Protein AF-A0A966RQG7-F1 (afdb_monomer)

Radius of gyration: 30.48 Å; Cα contacts (8 Å, |Δi|>4): 269; chains: 1; bounding box: 75×50×72 Å

pLDDT: mean 86.8, std 15.8, range [31.94, 98.44]

Foldseek 3Di:
DPPPPPVPPPPDQLCLLVVLCVQLVDDLCVSCVLLVHDSVVSVCSNVVHDGDDPVSSVVSVVSNVCSPVSNPDDPVVPPPPPPPDDPAPQEAEDEDQDQVVLQVVCCQQVVWHFDPVCCVQVPDQGWGKTAHPVRRYIYTYGNDQLDQDPDEAEDEDEPVCVVVSVVSQVPDPPWDWDWDDPVQKTWIWTAGPSRHIYIYMYGDDD

Nearest PDB structures (foldseek):
  3ghj-assembly1_A-2  TM=8.221E-01  e=4.968E-08  uncultured bacterium
  2p7q-assembly4_A  TM=8.136E-01  e=1.231E-06  Listeria monocytogenes EGD-e
  2qqz-assembly1_B  TM=7.591E-01  e=3.166E-07  Bacillus anthracis str. Ames
  2p7l-assembly4_A  TM=7.904E-01  e=1.897E-06  Listeria monocytogenes EGD-e
  2p7m-assembly4_E-3  TM=7.484E-01  e=1.136E-05  Listeria monocytogenes EGD-e

Sequence (206 aa):
MREALAAQSSHSAQGLARQARAMVGMTQRDFASMLGISMRKLAAWEKGRGKPSTAEATLMRVCMLDPGLVKKLTPEDALPNPRLALLCVDHIHIFVKDRYVAESWYERVLGLKRTAALEFWAVADGPLTLQNREGTIQIALFKGSARRNRATVAMRVEQGSFQGWLSHLETIPGLLVTYEDHIVSESIYFADPDGNPYEITSYRPG

Solvent-accessible surface area (backbone atoms only — not comparable to full-atom values): 12178 Å² total; per-residue (Å²): 145,80,79,84,76,73,76,78,79,70,82,51,84,45,45,47,64,48,50,18,32,57,63,43,69,50,54,67,61,57,45,16,56,76,70,74,47,54,45,69,59,50,54,32,29,53,70,55,46,74,77,74,51,75,66,55,50,49,53,34,49,49,30,56,74,40,25,70,61,56,66,66,58,47,85,78,67,51,80,59,78,72,92,71,77,82,89,69,83,79,67,43,84,42,60,24,75,45,56,68,64,46,45,57,45,39,32,72,75,72,57,29,39,75,38,74,94,48,51,88,44,49,47,93,87,40,38,46,41,31,21,39,94,83,66,80,47,39,39,30,33,29,73,38,78,58,64,94,53,84,72,63,52,72,43,80,49,55,64,93,47,46,66,58,50,53,58,54,51,71,67,42,87,91,53,65,76,46,80,48,78,69,88,58,33,41,38,39,37,36,54,51,100,55,54,49,34,34,31,46,33,28,61,62,88,127

Secondary structure (DSSP, 8-state):
--SSSSTTS---GGGHHHHHHHHHT--HHHHHHHTTS-HHHHHHHHTT-S---HHHHHHHHHHHH-HHHHHH--TTTS-------------EEEEES-HHHHHHHHHHHH--EE-GGGGGG-STTS-EEEE-TTS--EEEEEE---------EEEE--HHHHHHHHHHHHTSTT---EEEE-SSEEEEEEE-TT--EEEEEEEPP-

Mean predicted aligned error: 14.46 Å

Structure (mmCIF, N/CA/C/O backbone):
data_AF-A0A966RQG7-F1
#
_entry.id   AF-A0A966RQG7-F1
#
loop_
_atom_site.group_PDB
_atom_site.id
_atom_site.type_symbol
_atom_site.label_atom_id
_atom_site.label_alt_id
_atom_site.label_comp_id
_atom_site.label_asym_id
_atom_site.label_entity_id
_atom_site.label_seq_id
_atom_site.pdbx_PDB_ins_code
_atom_site.Cartn_x
_atom_site.Cartn_y
_atom_site.Cartn_z
_atom_site.occupancy
_atom_site.B_iso_or_equiv
_atom_site.auth_seq_id
_atom_site.auth_comp_id
_atom_site.auth_asym_id
_atom_site.auth_atom_id
_atom_site.pdbx_PDB_model_num
ATOM 1 N N . MET A 1 1 ? -53.829 34.123 49.834 1.00 41.94 1 MET A N 1
ATOM 2 C CA . MET A 1 1 ? -53.762 32.917 48.972 1.00 41.94 1 MET A CA 1
ATOM 3 C C . MET A 1 1 ? -52.876 33.158 47.735 1.00 41.94 1 MET A C 1
ATOM 5 O O . MET A 1 1 ? -53.322 32.959 46.614 1.00 41.94 1 MET A O 1
ATOM 9 N N . ARG A 1 2 ? -51.630 33.631 47.910 1.00 38.19 2 ARG A N 1
ATOM 10 C CA . ARG A 1 2 ? -50.691 33.897 46.793 1.00 38.19 2 ARG A CA 1
ATOM 11 C C . ARG A 1 2 ? -49.244 33.445 47.044 1.00 38.19 2 ARG A C 1
ATOM 13 O O . ARG A 1 2 ? -48.422 33.576 46.151 1.00 38.19 2 ARG A O 1
ATOM 20 N N . GLU A 1 3 ? -48.946 32.847 48.198 1.00 35.66 3 GLU A N 1
ATOM 21 C CA . GLU A 1 3 ? -47.574 32.453 48.571 1.00 35.66 3 GLU A CA 1
ATOM 22 C C . GLU A 1 3 ? -47.289 30.944 48.470 1.00 35.66 3 GLU A C 1
ATOM 24 O O . GLU A 1 3 ? -46.150 30.526 48.629 1.00 35.66 3 GLU A O 1
ATOM 29 N N . ALA A 1 4 ? -48.276 30.110 48.126 1.00 33.69 4 ALA A N 1
ATOM 30 C CA . ALA A 1 4 ? -48.091 28.653 48.063 1.00 33.69 4 ALA A CA 1
ATOM 31 C C . ALA A 1 4 ? -47.690 28.104 46.675 1.00 33.69 4 ALA A C 1
ATOM 33 O O . ALA A 1 4 ? -47.394 26.921 46.550 1.00 33.69 4 ALA A O 1
ATOM 34 N N . LEU A 1 5 ? -47.659 28.936 45.625 1.00 36.09 5 LEU A N 1
ATOM 35 C CA . LEU A 1 5 ? -47.423 28.492 44.237 1.00 36.09 5 LEU A CA 1
ATOM 36 C C . LEU A 1 5 ? -46.028 28.823 43.681 1.00 36.09 5 LEU A C 1
ATOM 38 O O . LEU A 1 5 ? -45.699 28.399 42.579 1.00 36.09 5 LEU A O 1
ATOM 42 N N . ALA A 1 6 ? -45.178 29.518 44.442 1.00 33.09 6 ALA A N 1
ATOM 43 C CA . ALA A 1 6 ? -43.814 29.851 44.014 1.00 33.09 6 ALA A CA 1
ATOM 44 C C . ALA A 1 6 ? -42.747 28.835 44.476 1.00 33.09 6 ALA A C 1
ATOM 46 O O . ALA A 1 6 ? -41.591 28.929 44.070 1.00 33.09 6 ALA A O 1
ATOM 47 N N . ALA A 1 7 ? -43.117 27.844 45.296 1.00 31.94 7 ALA A N 1
ATOM 48 C CA . ALA A 1 7 ? -42.177 26.879 45.876 1.00 31.94 7 ALA A CA 1
ATOM 49 C C . ALA A 1 7 ? -41.910 25.632 45.004 1.00 31.94 7 ALA A C 1
ATOM 51 O O . ALA A 1 7 ? -41.021 24.850 45.327 1.00 31.94 7 ALA A O 1
ATOM 52 N N . GLN A 1 8 ? -42.638 25.430 43.898 1.00 37.97 8 GLN A N 1
ATOM 53 C CA . GLN A 1 8 ? -42.463 24.251 43.027 1.00 37.97 8 GLN A CA 1
ATOM 54 C C . G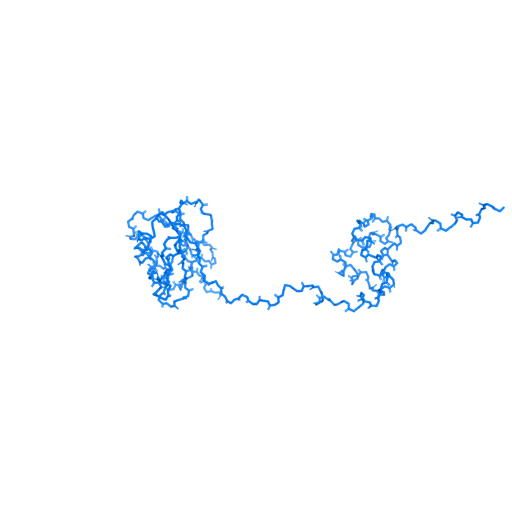LN A 1 8 ? -41.562 24.490 41.805 1.00 37.97 8 GLN A C 1
ATOM 56 O O . GLN A 1 8 ? -41.261 23.556 41.066 1.00 37.97 8 GLN A O 1
ATOM 61 N N . SER A 1 9 ? -41.053 25.709 41.623 1.00 37.00 9 SER A N 1
ATOM 62 C CA . SER A 1 9 ? -40.278 26.100 40.436 1.00 37.00 9 SER A CA 1
ATOM 63 C C . SER A 1 9 ? -38.754 25.981 40.613 1.00 37.00 9 SER A C 1
ATOM 65 O O . SER A 1 9 ? -37.999 26.440 39.759 1.00 37.00 9 SER A O 1
ATOM 67 N N . SER A 1 10 ? -38.278 25.377 41.710 1.00 37.00 10 SER A N 1
ATOM 68 C CA . SER A 1 10 ? -36.855 25.301 42.086 1.00 37.00 10 SER A CA 1
ATOM 69 C C . SER A 1 10 ? -36.228 23.900 41.981 1.00 37.00 10 SER A C 1
ATOM 71 O O . SER A 1 10 ? -35.193 23.643 42.594 1.00 37.00 10 SER A O 1
ATOM 73 N N . HIS A 1 11 ? -36.769 22.998 41.151 1.00 44.75 11 HIS A N 1
ATOM 74 C CA . HIS A 1 11 ? -36.009 21.831 40.667 1.00 44.75 11 HIS A CA 1
ATOM 75 C C . HIS A 1 11 ? -35.014 22.293 39.590 1.00 44.75 11 HIS A C 1
ATOM 77 O O . HIS A 1 11 ? -35.199 22.089 38.390 1.00 44.75 11 HIS A O 1
ATOM 83 N N . SER A 1 12 ? -33.983 23.020 40.022 1.00 47.47 12 SER A N 1
ATOM 84 C CA . SER A 1 12 ? -32.966 23.591 39.149 1.00 47.47 12 SER A CA 1
ATOM 85 C C . SER A 1 12 ? -32.259 22.488 38.350 1.00 47.47 12 SER A C 1
ATOM 87 O O . SER A 1 12 ? -32.050 21.368 38.823 1.00 47.47 12 SER A O 1
ATOM 89 N N . ALA A 1 13 ? -31.814 22.823 37.137 1.00 48.81 13 ALA A N 1
ATOM 90 C CA . ALA A 1 13 ? -31.015 21.969 36.250 1.00 48.81 13 ALA A CA 1
ATOM 91 C C . ALA A 1 13 ? -29.751 21.347 36.906 1.00 48.81 13 ALA A C 1
ATOM 93 O O . ALA A 1 13 ? -29.108 20.487 36.309 1.00 48.81 13 ALA A O 1
ATOM 94 N N . GLN A 1 14 ? -29.418 21.745 38.139 1.00 54.91 14 GLN A N 1
ATOM 95 C CA . GLN A 1 14 ? -28.356 21.202 38.988 1.00 54.91 14 GLN A CA 1
ATOM 96 C C . GLN A 1 14 ? -28.654 19.773 39.483 1.00 54.91 14 GLN A C 1
ATOM 98 O O . GLN A 1 14 ? -27.733 19.052 39.858 1.00 54.91 14 GLN A O 1
ATOM 103 N N . GLY A 1 15 ? -29.920 19.341 39.462 1.00 75.50 15 GLY A N 1
ATOM 104 C CA . GLY A 1 15 ? -30.332 18.000 39.887 1.00 75.50 15 GLY A CA 1
ATOM 105 C C . GLY A 1 15 ? -30.378 16.951 38.776 1.00 75.50 15 GLY A C 1
ATOM 106 O O . GLY A 1 15 ? -30.406 15.766 39.089 1.00 75.50 15 GLY A O 1
ATOM 107 N N . LEU A 1 16 ? -30.355 17.345 37.496 1.00 88.25 16 LEU A N 1
ATOM 108 C CA . LEU A 1 16 ? -30.727 16.453 36.387 1.00 88.25 16 LEU A CA 1
ATOM 109 C C . LEU A 1 16 ? -29.809 15.227 36.268 1.00 88.25 16 LEU A C 1
ATOM 111 O O . LEU A 1 16 ? -30.291 14.101 36.198 1.00 88.25 16 LEU A O 1
ATOM 115 N N . ALA A 1 17 ? -28.491 15.434 36.307 1.00 91.06 17 ALA A N 1
ATOM 116 C CA . ALA A 1 17 ? -27.517 14.346 36.217 1.00 91.06 17 ALA A CA 1
ATOM 117 C C . ALA A 1 17 ? -27.627 13.382 37.409 1.00 91.06 17 ALA A C 1
ATOM 119 O O . ALA A 1 17 ? -27.660 12.164 37.236 1.00 91.06 17 ALA A O 1
ATOM 120 N N . ARG A 1 18 ? -27.755 13.940 38.620 1.00 92.69 18 ARG A N 1
ATOM 121 C CA . ARG A 1 18 ? -27.882 13.166 39.859 1.00 92.69 18 ARG A CA 1
ATOM 122 C C . ARG A 1 18 ? -29.194 12.384 39.899 1.00 92.69 18 ARG A C 1
ATOM 124 O O . ARG A 1 18 ? -29.204 11.235 40.329 1.00 92.69 18 ARG A O 1
ATOM 131 N N . GLN A 1 19 ? -30.285 13.001 39.454 1.00 92.69 19 GLN A N 1
ATOM 132 C CA . GLN A 1 19 ? -31.615 12.407 39.408 1.00 92.69 19 GLN A CA 1
ATOM 133 C C . GLN A 1 19 ? -31.677 11.277 38.382 1.00 92.69 19 GLN A C 1
ATOM 135 O O . GLN A 1 19 ? -32.091 10.175 38.729 1.00 92.69 19 GLN A O 1
ATOM 140 N N . ALA A 1 20 ? -31.189 11.514 37.162 1.00 92.75 20 ALA A N 1
ATOM 141 C CA . ALA A 1 20 ? -31.103 10.489 36.130 1.00 92.75 20 ALA A CA 1
ATOM 142 C C . ALA A 1 20 ? -30.272 9.288 36.604 1.00 92.75 20 ALA A C 1
ATOM 144 O O . ALA A 1 20 ? -30.740 8.154 36.535 1.00 92.75 20 ALA A O 1
ATOM 145 N N . ARG A 1 21 ? -29.094 9.525 37.198 1.00 93.50 21 ARG A N 1
ATOM 146 C CA . ARG A 1 21 ? -28.270 8.445 37.757 1.00 93.50 21 ARG A CA 1
ATOM 147 C C . ARG A 1 21 ? -28.977 7.672 38.867 1.00 93.50 21 ARG A C 1
ATOM 149 O O . ARG A 1 21 ? -28.892 6.447 38.898 1.00 93.50 21 ARG A O 1
ATOM 156 N N . ALA A 1 22 ? -29.651 8.370 39.781 1.00 92.94 22 ALA A N 1
ATOM 157 C CA . ALA A 1 22 ? -30.380 7.741 40.878 1.00 92.94 22 ALA A CA 1
ATOM 158 C C . ALA A 1 22 ? -31.535 6.863 40.369 1.00 92.94 22 ALA A C 1
ATOM 160 O O . ALA A 1 22 ? -31.707 5.755 40.867 1.00 92.94 22 ALA A O 1
ATOM 161 N N . MET A 1 23 ? -32.271 7.310 39.345 1.00 91.56 23 MET A N 1
ATOM 162 C CA . MET 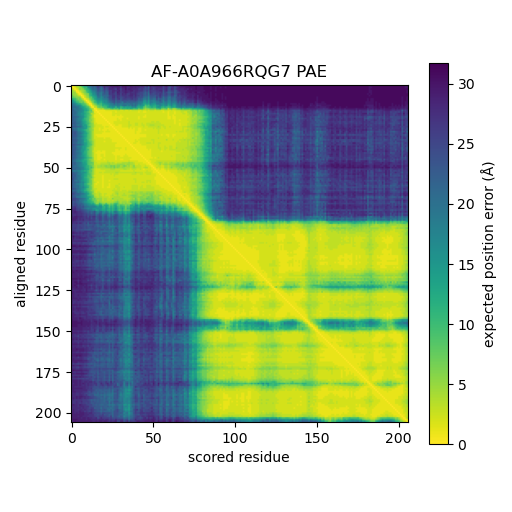A 1 23 ? -33.355 6.530 38.733 1.00 91.56 23 MET A CA 1
ATOM 163 C C . MET A 1 23 ? -32.841 5.281 38.008 1.00 91.56 23 MET A C 1
ATOM 165 O O . MET A 1 23 ? -33.420 4.202 38.141 1.00 91.56 23 MET A O 1
ATOM 169 N N . VAL A 1 24 ? -31.714 5.396 37.300 1.00 90.88 24 VAL A N 1
ATOM 170 C CA . VAL A 1 24 ? -31.041 4.249 36.668 1.00 90.88 24 VAL A CA 1
ATOM 171 C C . VAL A 1 24 ? -30.296 3.388 37.702 1.00 90.88 24 VAL A C 1
ATOM 173 O O . VAL A 1 24 ? -29.927 2.261 37.410 1.00 90.88 24 VAL A O 1
ATOM 176 N N . GLY A 1 25 ? -30.104 3.843 38.943 1.00 91.81 25 GLY A N 1
ATOM 177 C CA . GLY A 1 25 ? -29.485 3.051 40.015 1.00 91.81 25 GLY A CA 1
ATOM 178 C C . GLY A 1 25 ? -28.005 2.717 39.790 1.00 91.81 25 GLY A C 1
ATOM 179 O O . GLY A 1 25 ? -27.535 1.693 40.276 1.00 91.81 25 GLY A O 1
ATOM 180 N N . MET A 1 26 ? -27.275 3.555 39.048 1.00 90.88 26 MET A N 1
ATOM 181 C CA . MET A 1 26 ? -25.863 3.339 38.704 1.00 90.88 26 MET A CA 1
ATOM 182 C C . MET A 1 26 ? -24.897 4.100 39.627 1.00 90.88 26 MET A C 1
ATOM 184 O O . MET A 1 26 ? -25.221 5.148 40.210 1.00 90.88 26 MET A O 1
ATOM 188 N N . THR A 1 27 ? -23.656 3.612 39.717 1.00 93.44 27 THR A N 1
ATOM 189 C CA . THR A 1 27 ? -22.558 4.385 40.317 1.00 93.44 27 THR A CA 1
ATOM 190 C C . THR A 1 27 ? -22.209 5.591 39.432 1.00 93.44 27 THR A C 1
ATOM 192 O O . THR A 1 27 ? -22.559 5.638 38.252 1.00 93.44 27 THR A O 1
ATOM 195 N N . GLN A 1 28 ? -21.503 6.596 39.971 1.00 92.88 28 GLN A N 1
ATOM 196 C CA . GLN A 1 28 ? -21.015 7.716 39.144 1.00 92.88 28 GLN A CA 1
ATOM 197 C C . GLN A 1 28 ? -20.080 7.243 38.021 1.00 92.88 28 GLN A C 1
ATOM 199 O O . GLN A 1 28 ? -20.049 7.853 36.958 1.00 92.88 28 GLN A O 1
ATOM 204 N N . ARG A 1 29 ? -19.319 6.165 38.242 1.00 92.50 29 ARG A N 1
ATOM 205 C CA . ARG A 1 29 ? -18.424 5.600 37.228 1.00 92.50 29 ARG A CA 1
ATOM 206 C C . ARG A 1 29 ? -19.227 5.007 36.071 1.00 92.50 29 ARG A C 1
ATOM 208 O O . ARG A 1 29 ? -18.994 5.391 34.930 1.00 92.50 29 ARG A O 1
ATOM 215 N N . ASP A 1 30 ? -20.189 4.142 36.378 1.00 88.44 30 ASP A N 1
ATOM 216 C CA . ASP A 1 30 ? -20.944 3.403 35.357 1.00 88.44 30 ASP A CA 1
ATOM 217 C C . ASP A 1 30 ? -21.846 4.342 34.557 1.00 88.44 30 ASP A C 1
ATOM 219 O O . ASP A 1 30 ? -21.899 4.278 33.333 1.00 88.44 30 ASP A O 1
ATOM 223 N N . PHE A 1 31 ? -22.476 5.302 35.237 1.00 91.31 31 PHE A N 1
ATOM 224 C CA . PHE A 1 31 ? -23.311 6.304 34.584 1.00 91.31 31 PHE A CA 1
ATOM 225 C C . PHE A 1 31 ? -22.501 7.252 33.688 1.00 91.31 31 PHE A C 1
ATOM 227 O O . PHE A 1 31 ? -22.950 7.615 32.605 1.00 91.31 31 PHE A O 1
ATOM 234 N N . ALA A 1 32 ? -21.288 7.637 34.105 1.00 91.38 32 ALA A N 1
ATOM 235 C CA . ALA A 1 32 ? -20.39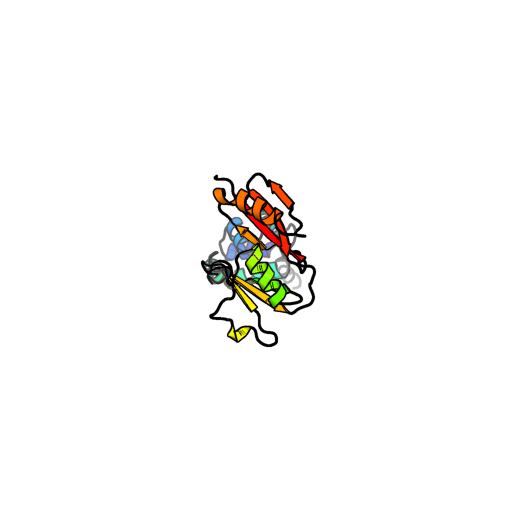5 8.435 33.266 1.00 91.38 32 ALA A CA 1
ATOM 236 C C . ALA A 1 32 ? -19.935 7.648 32.029 1.00 91.38 32 ALA A C 1
ATOM 238 O O . ALA A 1 32 ? -19.937 8.197 30.929 1.00 91.38 32 ALA A O 1
ATOM 239 N N . SER A 1 33 ? -19.608 6.362 32.209 1.00 87.19 33 SER A N 1
ATOM 240 C CA . SER A 1 33 ? -19.244 5.453 31.118 1.00 87.19 33 SER A CA 1
ATOM 241 C C . SER A 1 33 ? -20.378 5.314 30.102 1.00 87.19 33 SER A C 1
ATOM 243 O O . SER A 1 33 ? -20.141 5.455 28.907 1.00 87.19 33 SER A O 1
ATOM 245 N N . MET A 1 34 ? -21.612 5.107 30.569 1.00 86.75 34 MET A N 1
ATOM 246 C CA . MET A 1 34 ? -22.800 4.984 29.717 1.00 86.75 34 MET A CA 1
ATOM 247 C C . MET A 1 34 ? -23.094 6.269 28.929 1.00 86.75 34 MET A C 1
ATOM 249 O O . MET A 1 34 ? -23.453 6.205 27.758 1.00 86.75 34 MET A O 1
ATOM 253 N N . LEU A 1 35 ? -22.870 7.443 29.528 1.00 87.25 35 LEU A N 1
ATOM 254 C CA . LEU A 1 35 ? -23.017 8.730 28.840 1.00 87.25 35 LEU A CA 1
ATOM 255 C C . LEU A 1 35 ? -21.825 9.095 27.932 1.00 87.25 35 LEU A C 1
ATOM 257 O O . LEU A 1 35 ? -21.868 10.141 27.285 1.00 87.25 35 LEU A O 1
ATOM 261 N N . GLY A 1 36 ? -20.750 8.299 27.907 1.00 87.50 36 GLY A N 1
ATOM 262 C CA . GLY A 1 36 ? -19.542 8.599 27.131 1.00 87.50 36 GLY A CA 1
ATOM 263 C C . GLY A 1 36 ? -18.757 9.819 27.639 1.00 87.50 36 GLY A C 1
ATOM 264 O O . GLY A 1 36 ? -18.130 10.527 26.853 1.00 87.50 36 GLY A O 1
ATOM 265 N N . ILE A 1 37 ? -18.796 10.104 28.947 1.00 91.19 37 ILE A N 1
ATOM 266 C CA . ILE A 1 37 ? -18.116 11.254 29.572 1.00 91.19 37 ILE A CA 1
ATOM 267 C C . ILE A 1 37 ? -17.203 10.828 30.726 1.00 91.19 37 ILE A C 1
ATOM 269 O O . ILE A 1 37 ? -17.317 9.740 31.281 1.00 91.19 37 ILE A O 1
ATOM 273 N N . SER A 1 38 ? -16.303 11.717 31.160 1.00 93.44 38 SER A N 1
ATOM 274 C CA . SER A 1 38 ? -15.467 11.434 32.332 1.00 93.44 38 SER A CA 1
ATOM 275 C C . SER A 1 38 ? -16.264 11.510 33.640 1.00 93.44 38 SER A C 1
ATOM 277 O O . SER A 1 38 ? -17.104 12.394 33.833 1.00 93.44 38 SER A O 1
ATOM 279 N N . MET A 1 39 ? -15.926 10.643 34.601 1.00 95.25 39 MET A N 1
ATOM 280 C CA . MET A 1 39 ? -16.503 10.676 35.954 1.00 95.25 39 MET A CA 1
ATOM 281 C C . MET A 1 39 ? -16.318 12.049 36.621 1.00 95.25 39 MET A C 1
ATOM 283 O O . MET A 1 39 ? -17.223 12.546 37.286 1.00 95.25 39 MET A O 1
ATOM 287 N N . ARG A 1 40 ? -15.187 12.724 36.364 1.00 94.81 40 ARG A N 1
ATOM 288 C CA . ARG A 1 40 ? -14.927 14.094 36.837 1.00 94.81 40 ARG A CA 1
ATOM 289 C C . ARG A 1 40 ? -15.948 15.101 36.296 1.00 94.81 40 ARG A C 1
ATOM 291 O O . ARG A 1 40 ? -16.376 15.975 37.048 1.00 94.81 40 ARG A O 1
ATOM 298 N N . LYS A 1 41 ? -16.332 14.986 35.019 1.00 93.88 41 LYS A N 1
ATOM 299 C CA . LYS A 1 41 ? -17.344 15.846 34.385 1.00 93.88 41 LYS A CA 1
ATOM 300 C C . LYS A 1 41 ? -18.717 15.614 35.014 1.00 93.88 41 LYS A C 1
ATOM 302 O O . LYS A 1 41 ? -19.359 16.576 35.429 1.00 93.88 41 LYS A O 1
ATOM 307 N N . LEU A 1 42 ? -19.108 14.348 35.184 1.00 93.62 42 LEU A N 1
ATOM 308 C CA . LEU A 1 42 ? -20.354 13.988 35.862 1.00 93.62 42 LEU A CA 1
ATOM 309 C C . LEU A 1 42 ? -20.389 14.511 37.310 1.00 93.62 42 LEU A C 1
ATOM 311 O O . LEU A 1 42 ? -21.353 15.156 37.713 1.00 93.62 42 LEU A O 1
ATOM 315 N N . ALA A 1 43 ? -19.320 14.299 38.083 1.00 93.88 43 ALA A N 1
ATOM 316 C CA . ALA A 1 43 ? -19.228 14.751 39.470 1.00 93.88 43 ALA A CA 1
ATOM 317 C C . ALA A 1 43 ? -19.268 16.283 39.607 1.00 93.88 43 ALA A C 1
ATOM 319 O O . ALA A 1 43 ? -19.768 16.794 40.611 1.00 93.88 43 ALA A O 1
ATOM 320 N N . ALA A 1 44 ? -18.750 17.027 38.622 1.00 92.12 44 ALA A N 1
ATOM 321 C CA . ALA A 1 44 ? -18.883 18.480 38.578 1.00 92.12 44 ALA A CA 1
ATOM 322 C C . ALA A 1 44 ? -20.355 18.888 38.419 1.00 92.12 44 ALA A C 1
ATOM 324 O O . ALA A 1 44 ? -20.847 19.677 39.228 1.00 92.12 44 ALA A O 1
ATOM 325 N N . TRP A 1 45 ? -21.076 18.286 37.466 1.00 92.81 45 TRP A N 1
ATOM 326 C CA . TRP A 1 45 ? -22.501 18.555 37.257 1.00 92.81 45 TRP A CA 1
ATOM 327 C C . TRP A 1 45 ? -23.357 18.212 38.479 1.00 92.81 45 TRP A C 1
ATOM 329 O O . TRP A 1 45 ? -24.181 19.028 38.879 1.00 92.81 45 TRP A O 1
ATOM 339 N N . GLU A 1 46 ? -23.125 17.068 39.132 1.00 92.44 46 GLU A N 1
ATOM 340 C CA . GLU A 1 46 ? -23.868 16.684 40.347 1.00 92.44 46 GLU A CA 1
ATOM 341 C C . GLU A 1 46 ? -23.609 17.611 41.547 1.00 92.44 46 GLU A C 1
ATOM 343 O O . GLU A 1 46 ? -24.422 17.668 42.469 1.00 92.44 46 GLU A O 1
ATOM 348 N N . LYS A 1 47 ? -22.489 18.347 41.540 1.00 89.75 47 LYS A N 1
ATOM 349 C CA . LYS A 1 47 ? -22.148 19.387 42.527 1.00 89.75 47 LYS A CA 1
ATOM 350 C C . LYS A 1 47 ? -22.574 20.794 42.081 1.00 89.75 47 LYS A C 1
ATOM 352 O O . LYS A 1 47 ? -22.170 21.771 42.708 1.00 89.75 47 LYS A O 1
ATOM 357 N N . GLY A 1 48 ? -23.329 20.913 40.987 1.00 85.25 48 GLY A N 1
ATOM 358 C CA . GLY A 1 48 ? -23.789 22.191 40.437 1.00 85.25 48 GLY A CA 1
ATOM 359 C C . GLY A 1 48 ? -22.697 23.018 39.748 1.00 85.25 48 GLY A C 1
ATOM 360 O O . GLY A 1 48 ? -22.883 24.212 39.524 1.00 85.25 48 GLY A O 1
ATOM 361 N N . ARG A 1 49 ? -21.547 22.411 39.425 1.00 84.12 49 ARG A N 1
ATOM 362 C CA . ARG A 1 49 ? -20.443 23.060 38.708 1.00 84.12 49 ARG A CA 1
ATOM 363 C C . ARG A 1 49 ? -20.520 22.719 37.220 1.00 84.12 49 ARG A C 1
ATOM 365 O O . ARG A 1 49 ? -20.337 21.570 36.825 1.00 84.12 49 ARG A O 1
ATOM 372 N N . GLY A 1 50 ? -20.737 23.738 36.391 1.00 83.62 50 GLY A N 1
ATOM 373 C CA . GLY A 1 50 ? -20.970 23.566 34.955 1.00 83.62 50 GLY A CA 1
ATOM 374 C C . GLY A 1 50 ? -22.380 23.054 34.641 1.00 83.62 50 GLY A C 1
ATOM 375 O O . GLY A 1 50 ? -23.188 22.832 35.540 1.00 83.62 50 GLY A O 1
ATOM 376 N N . LYS A 1 51 ? -22.686 22.881 33.351 1.00 84.06 51 LYS A N 1
ATOM 377 C CA . LYS A 1 51 ? -23.986 22.388 32.873 1.00 84.06 51 LYS A CA 1
ATOM 378 C C . LYS A 1 51 ? -23.811 21.374 31.737 1.00 84.06 51 LYS A C 1
ATOM 380 O O . LYS A 1 51 ? -22.870 21.544 30.955 1.00 84.06 51 LYS A O 1
ATOM 385 N N . PRO A 1 52 ? -24.678 20.354 31.628 1.00 88.62 52 PRO A N 1
ATOM 386 C CA . PRO A 1 52 ? -24.736 19.519 30.438 1.00 88.62 52 PRO A CA 1
ATOM 387 C C . PRO A 1 52 ? -25.176 20.347 29.224 1.00 88.62 52 PRO A C 1
ATOM 389 O O . PRO A 1 52 ? -25.938 21.310 29.342 1.00 88.62 52 PRO A O 1
ATOM 392 N N . SER A 1 53 ? -24.684 19.97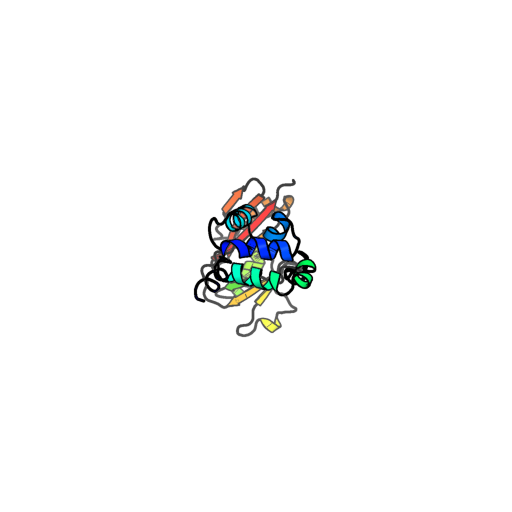0 28.050 1.00 88.88 53 SER A N 1
ATOM 393 C CA . SER A 1 53 ? -25.210 20.420 26.762 1.00 88.88 53 SER A CA 1
ATOM 394 C C . SER A 1 53 ? -26.656 19.954 26.566 1.00 88.88 53 SER A C 1
ATOM 396 O O . SER A 1 53 ? -27.155 19.085 27.283 1.00 88.88 53 SER A O 1
ATOM 398 N N . THR A 1 54 ? -27.335 20.500 25.556 1.00 85.88 54 THR A N 1
ATOM 399 C CA . THR A 1 54 ? -28.703 20.094 25.200 1.00 85.88 54 THR A CA 1
ATOM 400 C C . THR A 1 54 ? -28.805 18.591 24.923 1.00 85.88 54 THR A C 1
ATOM 402 O O . THR A 1 54 ? -29.761 17.954 25.365 1.00 85.88 54 THR A O 1
ATOM 405 N N . ALA A 1 55 ? -27.808 18.010 24.249 1.00 87.06 55 ALA A N 1
ATOM 406 C CA . ALA A 1 55 ? -27.758 16.577 23.970 1.00 87.06 55 ALA A CA 1
ATOM 407 C C . ALA A 1 55 ? -27.602 15.756 25.261 1.00 87.06 55 ALA A C 1
ATOM 409 O O . ALA A 1 55 ? -28.394 14.855 25.519 1.00 87.06 55 ALA A O 1
ATOM 410 N N . GLU A 1 56 ? -26.648 16.123 26.120 1.00 91.69 56 GLU A N 1
ATOM 411 C CA . GLU A 1 56 ? -26.402 15.433 27.394 1.00 91.69 56 GLU A CA 1
ATOM 412 C C . GLU A 1 56 ? -27.619 15.528 28.334 1.00 91.69 56 GLU A C 1
ATOM 414 O O . GLU A 1 56 ? -28.001 14.543 28.960 1.00 91.69 56 GLU A O 1
ATOM 419 N N . ALA A 1 57 ? -28.292 16.682 28.382 1.00 89.50 57 ALA A N 1
ATOM 420 C CA . ALA A 1 57 ? -29.527 16.852 29.145 1.00 89.50 57 ALA A CA 1
ATOM 421 C C . ALA A 1 57 ? -30.690 16.020 28.573 1.00 89.50 57 ALA A C 1
ATOM 423 O O . ALA A 1 57 ? -31.513 15.502 29.328 1.00 89.50 57 ALA A O 1
ATOM 424 N N . THR A 1 58 ? -30.762 15.874 27.248 1.00 89.50 58 THR A N 1
ATOM 425 C CA . THR A 1 58 ? -31.765 15.026 26.585 1.00 89.50 58 THR A CA 1
ATOM 426 C C . THR A 1 58 ? -31.532 13.554 26.912 1.00 89.50 58 THR A C 1
ATOM 428 O O . THR A 1 58 ? -32.474 12.877 27.315 1.00 89.50 58 THR A O 1
ATOM 431 N N . LEU A 1 59 ? -30.284 13.078 26.857 1.00 88.44 59 LEU A N 1
ATOM 432 C CA . LEU A 1 59 ? -29.927 11.712 27.259 1.00 88.44 59 LEU A CA 1
ATOM 433 C C . LEU A 1 59 ? -30.282 11.433 28.724 1.00 88.44 59 LEU A C 1
ATOM 435 O O . LEU A 1 59 ? -30.851 10.390 29.031 1.00 88.44 59 LEU A O 1
ATOM 439 N N . MET A 1 60 ? -30.035 12.384 29.628 1.00 91.06 60 MET A N 1
ATOM 440 C CA . MET A 1 60 ? -30.442 12.250 31.032 1.00 91.06 60 MET A CA 1
ATOM 441 C C . MET A 1 60 ? -31.962 12.146 31.194 1.00 91.06 60 MET A C 1
ATOM 443 O O . MET A 1 60 ? -32.432 11.359 32.008 1.00 91.06 60 MET A O 1
ATOM 447 N N . ARG A 1 61 ? -32.747 12.894 30.407 1.00 90.88 61 ARG A N 1
ATOM 448 C CA . ARG A 1 61 ? -34.214 12.761 30.406 1.00 90.88 61 ARG A CA 1
ATOM 449 C C . ARG A 1 61 ? -34.652 11.396 29.886 1.00 90.88 61 ARG A C 1
ATOM 451 O O . ARG A 1 61 ? -35.521 10.790 30.495 1.00 90.88 61 ARG A O 1
ATOM 458 N N . VAL A 1 62 ? -34.022 10.880 28.831 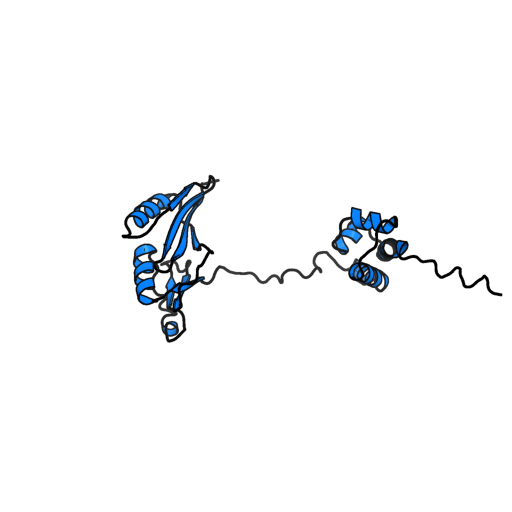1.00 87.88 62 VAL A N 1
ATOM 459 C CA . VAL A 1 62 ? -34.273 9.513 28.334 1.00 87.88 62 VAL A CA 1
ATOM 460 C C . VAL A 1 62 ? -33.977 8.474 29.419 1.00 87.88 62 VAL A C 1
ATOM 462 O O . VAL A 1 62 ? -34.805 7.602 29.665 1.00 87.88 62 VAL A O 1
ATOM 465 N N . CYS A 1 63 ? -32.867 8.629 30.149 1.00 89.38 63 CYS A N 1
ATOM 466 C CA . CYS A 1 63 ? -32.531 7.778 31.296 1.00 89.38 63 CYS A CA 1
ATOM 467 C C . CYS A 1 63 ? -33.604 7.782 32.392 1.00 89.38 63 CYS A C 1
ATOM 469 O O . CYS A 1 63 ? -33.771 6.787 33.090 1.00 89.38 63 CYS A O 1
ATOM 471 N N . MET A 1 64 ? -34.313 8.899 32.560 1.00 90.50 64 MET A N 1
ATOM 472 C CA . MET A 1 64 ? -35.416 9.016 33.515 1.00 90.50 64 MET A CA 1
ATOM 473 C C . MET A 1 64 ? -36.736 8.460 32.970 1.00 90.50 64 MET A C 1
ATOM 475 O O . MET A 1 64 ? -37.544 7.978 33.759 1.00 90.50 64 MET A O 1
ATOM 479 N N . LEU A 1 65 ? -36.967 8.544 31.656 1.00 91.19 65 LEU A N 1
ATOM 480 C CA . LEU A 1 65 ? -38.192 8.066 31.009 1.00 91.19 65 LEU A CA 1
ATOM 481 C C . LEU A 1 65 ? -38.285 6.539 31.012 1.00 91.19 65 LEU A C 1
ATOM 483 O O . LEU A 1 65 ? -39.355 6.007 31.288 1.00 91.19 65 LEU A O 1
ATOM 487 N N . ASP A 1 66 ? -37.175 5.846 30.751 1.00 89.56 66 ASP A N 1
ATOM 488 C CA . ASP A 1 66 ? -37.123 4.385 30.829 1.00 89.56 66 ASP A CA 1
ATOM 489 C C . ASP A 1 66 ? -35.807 3.892 31.461 1.00 89.56 66 ASP A C 1
ATOM 491 O O . ASP A 1 66 ? -34.878 3.453 30.773 1.00 89.56 66 ASP A O 1
ATOM 495 N N . PRO A 1 67 ? -35.704 3.936 32.803 1.00 87.06 67 PRO A N 1
ATOM 496 C CA . PRO A 1 67 ? -34.521 3.451 33.504 1.00 87.06 67 PRO A CA 1
ATOM 497 C C . PRO A 1 67 ? -34.295 1.944 33.318 1.00 87.06 67 PRO A C 1
ATOM 499 O O . PRO A 1 67 ? -33.168 1.468 33.455 1.00 87.06 67 PRO A O 1
ATOM 502 N N . GLY A 1 68 ? -35.361 1.184 33.039 1.00 85.31 68 GLY A N 1
ATOM 503 C CA . GLY A 1 68 ? -35.301 -0.258 32.822 1.00 85.31 68 GLY A CA 1
ATOM 504 C C . GLY A 1 68 ? -34.612 -0.608 31.509 1.00 85.31 68 GLY A C 1
ATOM 505 O O . GLY A 1 68 ? -33.798 -1.529 31.484 1.00 85.31 68 GLY A O 1
ATOM 506 N N . LEU A 1 69 ? -34.887 0.155 30.450 1.00 83.12 69 LEU A N 1
ATOM 507 C CA . LEU A 1 69 ? -34.182 0.057 29.175 1.00 83.12 69 LEU A CA 1
ATOM 508 C C . LEU A 1 69 ? -32.704 0.418 29.332 1.00 83.12 69 LEU A C 1
ATOM 510 O O . LEU A 1 69 ? -31.846 -0.354 28.922 1.00 83.12 69 LEU A O 1
ATOM 514 N N . VAL A 1 70 ? -32.389 1.534 29.998 1.00 82.69 70 VAL A N 1
ATOM 515 C CA . VAL A 1 70 ? -30.991 1.975 30.164 1.00 82.69 70 VAL A CA 1
ATOM 516 C C . VAL A 1 70 ? -30.159 0.999 31.002 1.00 82.69 70 VAL A C 1
ATOM 518 O O . VAL A 1 70 ? -28.989 0.794 30.706 1.00 82.69 70 VAL A O 1
ATOM 521 N N . LYS A 1 71 ? -30.749 0.340 32.008 1.00 79.25 71 LYS A N 1
ATOM 522 C CA . LYS A 1 71 ? -30.075 -0.728 32.773 1.00 79.25 71 LYS A CA 1
ATOM 523 C C . LYS A 1 71 ? -29.763 -1.976 31.947 1.00 79.25 71 LYS A C 1
ATOM 525 O O . LYS A 1 71 ? -28.879 -2.733 32.333 1.00 79.25 71 LYS A O 1
ATOM 530 N N . LYS A 1 72 ? -30.529 -2.223 30.882 1.00 78.38 72 LYS A N 1
ATOM 531 C CA . LYS A 1 72 ? -30.336 -3.367 29.985 1.00 78.38 72 LYS A CA 1
ATOM 532 C C . LYS A 1 72 ? -29.296 -3.092 28.905 1.00 78.38 72 LYS A C 1
ATOM 534 O O . LYS A 1 72 ? -28.797 -4.062 28.355 1.00 78.38 72 LYS A O 1
ATOM 539 N N . LEU A 1 73 ? -28.974 -1.820 28.644 1.00 71.44 73 LEU A N 1
ATOM 540 C CA . LEU A 1 73 ? -27.922 -1.448 27.704 1.00 71.44 73 LEU A CA 1
ATOM 541 C C . LEU A 1 73 ? -26.566 -1.910 28.240 1.00 71.44 73 LEU A C 1
ATOM 543 O O . LEU A 1 73 ? -26.080 -1.405 29.256 1.00 71.44 73 LEU A O 1
ATOM 547 N N . THR A 1 74 ? -25.947 -2.861 27.554 1.00 63.66 74 THR A N 1
ATOM 548 C CA . THR A 1 74 ? -24.562 -3.255 27.798 1.00 63.66 74 THR A CA 1
ATOM 549 C C . THR A 1 74 ? -23.628 -2.452 26.885 1.00 63.66 74 THR A C 1
ATOM 551 O O . THR A 1 74 ? -24.056 -1.890 25.875 1.00 63.66 74 THR A O 1
ATOM 554 N N . PRO A 1 75 ? -22.316 -2.391 27.181 1.00 58.19 75 PRO A N 1
ATOM 555 C CA . PRO A 1 75 ? -21.329 -1.875 26.232 1.00 58.19 75 PRO A CA 1
ATOM 556 C C . PRO A 1 75 ? -21.350 -2.574 24.859 1.00 58.19 75 PRO A C 1
ATOM 558 O O . PRO A 1 75 ? -20.790 -2.040 23.909 1.00 58.19 75 PRO A O 1
ATOM 561 N N . GLU A 1 76 ? -21.984 -3.745 24.744 1.00 59.62 76 GLU A N 1
ATOM 562 C CA . GLU A 1 76 ? -22.149 -4.498 23.495 1.00 59.62 76 GLU A CA 1
ATOM 563 C C . GLU A 1 76 ? -23.340 -3.991 22.659 1.00 59.62 76 GLU A C 1
ATOM 565 O O . GLU A 1 76 ? -23.365 -4.219 21.451 1.00 59.62 76 GLU A O 1
ATOM 570 N N . ASP A 1 77 ? -24.283 -3.260 23.273 1.00 63.75 77 ASP A N 1
ATOM 571 C CA . ASP A 1 77 ? -25.389 -2.569 22.590 1.00 63.75 77 ASP A CA 1
ATOM 572 C C . ASP A 1 77 ? -24.959 -1.230 21.970 1.00 63.75 77 ASP A C 1
ATOM 574 O O . ASP A 1 77 ? -25.672 -0.659 21.138 1.00 63.75 77 ASP A O 1
ATOM 578 N N . ALA A 1 78 ? -23.788 -0.705 22.354 1.00 61.50 78 ALA A N 1
ATOM 579 C CA . ALA A 1 78 ? -23.160 0.384 21.620 1.00 61.50 78 ALA A CA 1
ATOM 580 C C . ALA A 1 78 ? -22.827 -0.152 20.231 1.00 61.50 78 ALA A C 1
ATOM 582 O O . ALA A 1 78 ? -21.923 -0.976 20.143 1.00 61.50 78 ALA A O 1
ATOM 583 N N . LEU A 1 79 ? -23.580 0.285 19.202 1.00 57.03 79 LEU A N 1
ATOM 584 C CA . LEU A 1 79 ? -23.492 -0.183 17.810 1.00 57.03 79 LEU A CA 1
ATOM 585 C C . LEU A 1 79 ? -22.057 -0.617 17.495 1.00 57.03 79 LEU A C 1
ATOM 587 O O . LEU A 1 79 ? -21.211 0.249 17.233 1.00 57.03 79 LEU A O 1
ATOM 591 N N . PRO A 1 80 ? -21.744 -1.926 17.571 1.00 57.09 80 PRO A N 1
ATOM 592 C CA . PRO A 1 80 ? -20.431 -2.370 17.178 1.00 57.09 80 PRO A CA 1
ATOM 593 C C . PRO A 1 80 ? -20.288 -1.948 15.720 1.00 57.09 80 PRO A C 1
ATOM 595 O O . PRO A 1 80 ? -21.270 -1.979 14.969 1.00 57.09 80 PRO A O 1
ATOM 598 N N . ASN A 1 81 ? -19.077 -1.555 15.308 1.00 58.91 81 ASN A N 1
ATOM 599 C CA . ASN A 1 81 ? -18.720 -1.670 13.898 1.00 58.91 81 ASN A CA 1
ATOM 600 C C . ASN A 1 81 ? -19.280 -3.034 13.472 1.00 58.91 81 ASN A C 1
ATOM 602 O O . ASN A 1 81 ? -18.909 -4.020 14.132 1.00 58.91 81 ASN A O 1
ATOM 606 N N . PRO A 1 82 ? -20.275 -3.100 12.558 1.00 60.59 82 PRO A N 1
ATOM 607 C CA . PRO A 1 82 ? -20.902 -4.370 12.236 1.00 60.59 82 PRO A CA 1
ATOM 608 C C . PRO A 1 82 ? -19.740 -5.311 11.955 1.00 60.59 82 PRO A C 1
ATOM 610 O O . PRO A 1 82 ? -18.771 -4.872 11.339 1.00 60.59 82 PRO A O 1
ATOM 613 N N . ARG A 1 83 ? -19.747 -6.519 12.535 1.00 62.53 83 ARG A N 1
ATOM 614 C CA . ARG A 1 83 ? -18.639 -7.491 12.451 1.00 62.53 83 ARG A CA 1
ATOM 615 C C . ARG A 1 83 ? -18.465 -7.998 11.006 1.00 62.53 83 ARG A C 1
ATOM 617 O O . ARG A 1 83 ? -18.519 -9.190 10.737 1.00 62.53 83 ARG A O 1
ATOM 624 N N . LEU A 1 84 ? -18.324 -7.073 10.068 1.00 79.31 84 LEU A N 1
ATOM 625 C CA . LEU A 1 84 ? -18.033 -7.221 8.668 1.00 79.31 84 LEU A CA 1
ATOM 626 C C . LEU A 1 84 ? -16.521 -7.374 8.618 1.00 79.31 84 LEU A C 1
ATOM 628 O O . LEU A 1 84 ? -15.768 -6.425 8.842 1.00 79.31 84 LEU A O 1
ATOM 632 N N . ALA A 1 85 ? -16.086 -8.612 8.424 1.00 80.44 85 ALA A N 1
ATOM 633 C CA . ALA A 1 85 ? -14.678 -8.913 8.283 1.00 80.44 85 ALA A CA 1
ATOM 634 C C . ALA A 1 85 ? -14.208 -8.440 6.903 1.00 80.44 85 ALA A C 1
ATOM 636 O O . ALA A 1 85 ? -14.713 -8.895 5.877 1.00 80.44 85 ALA A O 1
ATOM 637 N N . LEU A 1 86 ? -13.228 -7.540 6.885 1.00 83.81 86 LEU A N 1
ATOM 638 C CA . LEU A 1 86 ? -12.399 -7.332 5.703 1.00 83.81 86 LEU A CA 1
ATOM 639 C C . LEU A 1 86 ? -11.512 -8.573 5.541 1.00 83.81 86 LEU A C 1
ATOM 641 O O . LEU A 1 86 ? -10.903 -9.013 6.516 1.00 83.81 86 LEU A O 1
ATOM 645 N N . LEU A 1 87 ? -11.460 -9.149 4.338 1.00 86.69 87 LEU A N 1
ATOM 646 C CA . LEU A 1 87 ? -10.699 -10.379 4.082 1.00 86.69 87 LEU A CA 1
ATOM 647 C C . LEU A 1 87 ? -9.219 -10.086 3.821 1.00 86.69 87 LEU A C 1
ATOM 649 O O . LEU A 1 87 ? -8.338 -10.717 4.399 1.00 86.69 87 LEU A O 1
ATOM 653 N N . CYS A 1 88 ? -8.958 -9.116 2.951 1.00 91.25 88 CYS A N 1
ATOM 654 C CA . CYS A 1 88 ? -7.634 -8.695 2.519 1.00 91.25 88 CYS A CA 1
ATOM 655 C C . CYS A 1 88 ? -7.726 -7.325 1.829 1.00 91.25 88 CYS A C 1
ATOM 657 O O . CYS A 1 88 ? -8.814 -6.773 1.643 1.00 91.25 88 CYS A O 1
ATOM 659 N N . VAL A 1 89 ? -6.575 -6.784 1.430 1.00 92.94 89 VAL A N 1
ATOM 660 C CA . VAL A 1 89 ? -6.535 -5.784 0.359 1.00 92.94 89 VAL A CA 1
ATOM 661 C C . VAL A 1 89 ? -6.779 -6.530 -0.950 1.00 92.94 89 VAL A C 1
ATOM 663 O O . VAL A 1 89 ? -6.000 -7.412 -1.292 1.00 92.94 89 VAL A O 1
ATOM 666 N N . ASP A 1 90 ? -7.861 -6.195 -1.649 1.00 94.44 90 ASP A N 1
ATOM 667 C CA . ASP A 1 90 ? -8.229 -6.860 -2.905 1.00 94.44 90 ASP A CA 1
ATOM 668 C C . ASP A 1 90 ? -7.343 -6.385 -4.069 1.00 94.44 90 ASP A C 1
ATOM 670 O O . ASP A 1 90 ? -6.671 -7.181 -4.712 1.00 94.44 90 ASP A O 1
ATOM 674 N N . HIS A 1 91 ? -7.273 -5.071 -4.304 1.00 95.06 91 HIS A N 1
ATOM 675 C CA . HIS A 1 91 ? -6.380 -4.469 -5.295 1.00 95.06 91 HIS A CA 1
ATOM 676 C C . HIS A 1 91 ? -6.141 -2.979 -5.009 1.00 95.06 91 HIS A C 1
ATOM 678 O O . HIS A 1 91 ? -6.877 -2.345 -4.250 1.00 95.06 91 HIS A O 1
ATOM 684 N N . ILE A 1 92 ? -5.119 -2.401 -5.646 1.00 95.06 92 ILE A N 1
ATOM 685 C CA . ILE A 1 92 ? -4.760 -0.978 -5.526 1.00 95.06 92 ILE A CA 1
ATOM 686 C C . ILE A 1 92 ? -4.952 -0.276 -6.874 1.00 95.06 92 ILE A C 1
ATOM 688 O O . ILE A 1 92 ? -4.482 -0.760 -7.901 1.00 95.06 92 ILE A O 1
ATOM 692 N N . HIS A 1 93 ? -5.628 0.876 -6.890 1.00 94.50 93 HIS A N 1
ATOM 693 C CA . HIS A 1 93 ? -5.792 1.687 -8.105 1.00 94.50 93 HIS A CA 1
ATOM 694 C C . HIS A 1 93 ? -4.565 2.560 -8.320 1.00 94.50 93 HIS A C 1
ATOM 696 O O . HIS A 1 93 ? -4.237 3.388 -7.472 1.00 94.50 93 HIS A O 1
ATOM 702 N N . ILE A 1 94 ? -3.929 2.409 -9.476 1.00 94.38 94 ILE A N 1
ATOM 703 C CA . ILE A 1 94 ? -2.771 3.202 -9.875 1.00 94.38 94 ILE A CA 1
ATOM 704 C C . ILE A 1 94 ? -3.123 3.945 -11.159 1.00 94.38 94 ILE A C 1
ATOM 706 O O . ILE A 1 94 ? -3.550 3.347 -12.145 1.00 94.38 94 ILE A O 1
ATOM 710 N N . PHE A 1 95 ? -2.955 5.264 -11.146 1.00 94.19 95 PHE A N 1
ATOM 711 C CA . PHE A 1 95 ? -3.222 6.103 -12.308 1.00 94.19 95 PHE A CA 1
ATOM 712 C C . PHE A 1 95 ? -1.932 6.339 -13.081 1.00 94.19 95 PHE A C 1
ATOM 714 O O . PHE A 1 95 ? -0.943 6.810 -12.519 1.00 94.19 95 PHE A O 1
ATOM 721 N N . VAL A 1 96 ? -1.976 6.027 -14.372 1.00 94.12 96 VAL A N 1
ATOM 722 C CA . VAL A 1 96 ? -0.836 6.098 -15.288 1.00 94.12 96 VAL A CA 1
ATOM 723 C C . VAL A 1 96 ? -1.240 6.794 -16.582 1.00 94.12 96 VAL A C 1
ATOM 725 O O . VAL A 1 96 ? -2.405 6.745 -16.995 1.00 94.12 96 VAL A O 1
ATOM 728 N N . LYS A 1 97 ? -0.281 7.437 -17.251 1.00 93.50 97 LYS A N 1
ATOM 729 C CA . LYS A 1 97 ? -0.535 8.099 -18.542 1.00 93.50 97 LYS A CA 1
ATOM 730 C C . LYS A 1 97 ? -0.823 7.082 -19.641 1.00 93.50 97 LYS A C 1
ATOM 732 O O . LYS A 1 97 ? -1.728 7.290 -20.451 1.00 93.50 97 LYS A O 1
ATOM 737 N N . ASP A 1 98 ? -0.072 5.982 -19.646 1.00 93.94 98 ASP A N 1
ATOM 738 C CA . ASP A 1 98 ? -0.210 4.879 -20.595 1.00 93.94 98 ASP A CA 1
ATOM 739 C C . ASP A 1 98 ? -0.086 3.531 -19.873 1.00 93.94 98 ASP A C 1
ATOM 741 O O . ASP A 1 98 ? 0.923 3.236 -19.231 1.00 93.94 98 ASP A O 1
ATOM 745 N N . ARG A 1 99 ? -1.131 2.704 -19.982 1.00 95.31 99 ARG A N 1
ATOM 746 C CA . ARG A 1 99 ? -1.230 1.428 -19.261 1.00 95.31 99 ARG A CA 1
ATOM 747 C C . ARG A 1 99 ? -0.256 0.369 -19.770 1.00 95.31 99 ARG A C 1
ATOM 749 O O . ARG A 1 99 ? 0.173 -0.451 -18.971 1.00 95.31 99 ARG A O 1
ATOM 756 N N . TYR A 1 100 ? 0.101 0.382 -21.051 1.00 94.94 100 TYR A N 1
ATOM 757 C CA . TYR A 1 100 ? 0.983 -0.627 -21.647 1.00 94.94 100 TYR A CA 1
ATOM 758 C C . TYR A 1 100 ? 2.459 -0.292 -21.411 1.00 94.94 100 TYR A C 1
ATOM 760 O O . TYR A 1 100 ? 3.273 -1.179 -21.140 1.00 94.94 100 TYR A O 1
ATOM 768 N N . VAL A 1 101 ? 2.800 1.002 -21.436 1.00 95.75 101 VAL A N 1
ATOM 769 C CA . VAL A 1 101 ? 4.124 1.477 -21.001 1.00 95.75 101 VAL A CA 1
ATOM 770 C C . VAL A 1 101 ? 4.329 1.171 -19.519 1.00 95.75 101 VAL A C 1
ATOM 772 O O . VAL A 1 101 ? 5.371 0.631 -19.141 1.00 95.75 101 VAL A O 1
ATOM 775 N N . ALA A 1 102 ? 3.325 1.471 -18.691 1.00 96.56 102 ALA A N 1
ATOM 776 C CA . ALA A 1 102 ? 3.351 1.152 -17.272 1.00 96.56 102 ALA A CA 1
ATOM 777 C C . ALA A 1 102 ? 3.457 -0.359 -17.037 1.00 96.56 102 ALA A C 1
ATOM 779 O O . ALA A 1 102 ? 4.342 -0.782 -16.307 1.00 96.56 102 ALA A O 1
ATOM 780 N N . GLU A 1 103 ? 2.633 -1.184 -17.686 1.00 97.81 103 GLU A N 1
ATOM 781 C CA . GLU A 1 103 ? 2.709 -2.647 -17.588 1.00 97.81 103 GLU A CA 1
ATOM 782 C C . GLU A 1 103 ? 4.112 -3.183 -17.874 1.00 97.81 103 GLU A C 1
ATOM 784 O O . GLU A 1 103 ? 4.656 -3.923 -17.060 1.00 97.81 103 GLU A O 1
ATOM 789 N N . SER A 1 104 ? 4.735 -2.746 -18.970 1.00 98.00 104 SER A N 1
ATOM 790 C CA . SER A 1 104 ? 6.099 -3.164 -19.321 1.00 98.00 104 SER A CA 1
ATOM 791 C C . SER A 1 104 ? 7.121 -2.771 -18.245 1.00 98.00 104 SER A C 1
ATOM 793 O O . SER A 1 104 ? 8.118 -3.464 -18.029 1.00 98.00 104 SER A O 1
ATOM 795 N N . TRP A 1 105 ? 6.905 -1.636 -17.574 1.00 98.06 105 TRP A N 1
ATOM 796 C CA . TRP A 1 105 ? 7.725 -1.212 -16.443 1.00 98.06 105 TRP A CA 1
ATOM 797 C C . TRP A 1 105 ? 7.458 -2.069 -15.199 1.00 98.06 105 TRP A C 1
ATOM 799 O O . TRP A 1 105 ? 8.412 -2.553 -14.598 1.00 98.06 105 TRP A O 1
ATOM 809 N N . TYR A 1 106 ? 6.193 -2.313 -14.850 1.00 98.38 106 TYR A N 1
ATOM 810 C CA . TYR A 1 106 ? 5.79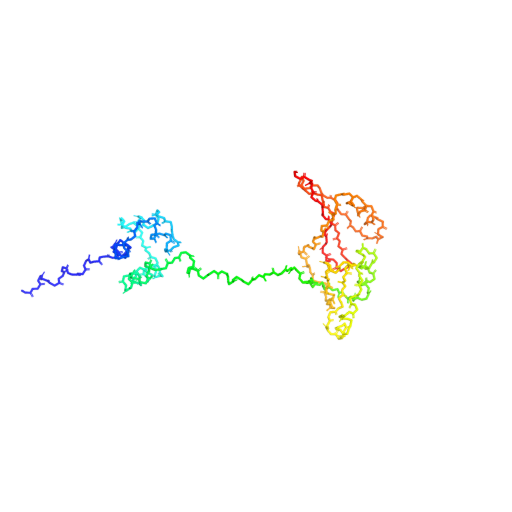5 -3.118 -13.691 1.00 98.38 106 TYR A CA 1
ATOM 811 C C . TYR A 1 106 ? 6.251 -4.576 -13.811 1.00 98.38 106 TYR A C 1
ATOM 813 O O . TYR A 1 106 ? 6.718 -5.146 -12.825 1.00 98.38 106 TYR A O 1
ATOM 821 N N . GLU A 1 107 ? 6.197 -5.159 -15.009 1.00 98.25 107 GLU A N 1
ATOM 822 C CA . GLU A 1 107 ? 6.733 -6.496 -15.266 1.00 98.25 107 GLU A CA 1
ATOM 823 C C . GLU A 1 107 ? 8.250 -6.531 -15.075 1.00 98.25 107 GLU A C 1
ATOM 825 O O . GLU A 1 107 ? 8.768 -7.396 -14.373 1.00 98.25 107 GLU A O 1
ATOM 830 N N . ARG A 1 108 ? 8.976 -5.561 -15.641 1.00 98.00 108 ARG A N 1
ATOM 831 C CA . ARG A 1 108 ? 10.440 -5.513 -15.545 1.00 98.00 108 ARG A CA 1
ATOM 832 C C . ARG A 1 108 ? 10.941 -5.220 -14.128 1.00 98.00 108 ARG A C 1
ATOM 834 O O . ARG A 1 108 ? 11.944 -5.792 -13.714 1.00 98.00 108 ARG A O 1
ATOM 841 N N . VAL A 1 109 ? 10.302 -4.289 -13.420 1.00 98.06 109 VAL A N 1
ATOM 842 C CA . VAL A 1 109 ? 10.795 -3.771 -12.133 1.00 98.06 109 VAL A CA 1
ATOM 843 C C . VAL A 1 109 ? 10.274 -4.593 -10.961 1.00 98.06 10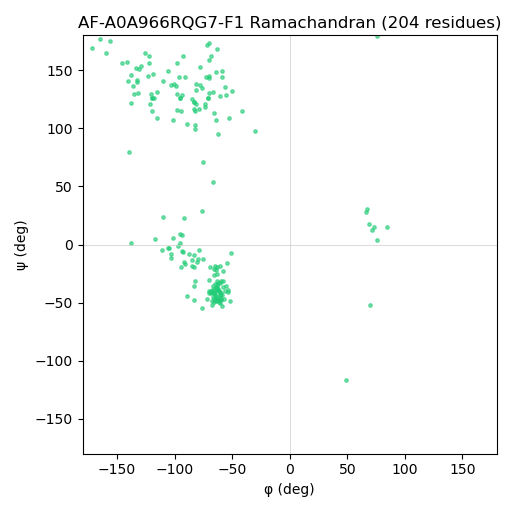9 VAL A C 1
ATOM 845 O O . VAL A 1 109 ? 11.060 -4.930 -10.081 1.00 98.06 109 VAL A O 1
ATOM 848 N N . LEU A 1 110 ? 8.986 -4.945 -10.957 1.00 97.81 110 LEU A N 1
ATOM 849 C CA . LEU A 1 110 ? 8.332 -5.640 -9.842 1.00 97.81 110 LEU A CA 1
ATOM 850 C C . LEU A 1 110 ? 7.928 -7.085 -10.161 1.00 97.81 110 LEU A C 1
ATOM 852 O O . LEU A 1 110 ? 7.432 -7.784 -9.281 1.00 97.81 110 LEU A O 1
ATOM 856 N N . GLY A 1 111 ? 8.111 -7.552 -11.400 1.00 97.94 111 GLY A N 1
ATOM 857 C CA . GLY A 1 111 ? 7.712 -8.901 -11.805 1.00 97.94 111 GLY A CA 1
ATOM 858 C C . GLY A 1 111 ? 6.197 -9.100 -11.920 1.00 97.94 111 GLY A C 1
ATOM 859 O O . GLY A 1 111 ? 5.745 -10.243 -12.011 1.00 97.94 111 GLY A O 1
ATOM 860 N N . LEU A 1 112 ? 5.404 -8.021 -11.902 1.00 98.31 112 LEU A N 1
ATOM 861 C CA . LEU A 1 112 ? 3.946 -8.106 -11.994 1.00 98.31 112 LEU A CA 1
ATOM 862 C C . LEU A 1 112 ? 3.517 -8.401 -13.431 1.00 98.31 112 LEU A C 1
ATOM 864 O O . LEU A 1 112 ? 3.995 -7.774 -14.371 1.00 98.31 112 LEU A O 1
ATOM 868 N N . LYS A 1 113 ? 2.581 -9.330 -13.601 1.00 98.12 113 LYS A N 1
ATOM 869 C CA . LYS A 1 113 ? 2.090 -9.767 -14.912 1.00 98.12 113 LYS A CA 1
ATOM 870 C C . LYS A 1 113 ? 0.593 -9.579 -15.036 1.00 98.12 113 LYS A C 1
ATOM 872 O O . LYS A 1 113 ? -0.126 -9.570 -14.038 1.00 98.12 113 LYS A O 1
ATOM 877 N N . ARG A 1 114 ? 0.113 -9.462 -16.273 1.00 97.44 114 ARG A N 1
ATOM 878 C CA . ARG A 1 114 ? -1.314 -9.310 -16.557 1.00 97.44 114 ARG A CA 1
ATOM 879 C C . ARG A 1 114 ? -2.136 -10.448 -15.959 1.00 97.44 114 ARG A C 1
ATOM 881 O O . ARG A 1 114 ? -1.798 -11.624 -16.079 1.00 97.44 114 ARG A O 1
ATOM 888 N N . THR A 1 115 ? -3.249 -10.078 -15.337 1.00 96.31 115 THR A N 1
ATOM 889 C CA . THR A 1 115 ? -4.209 -11.033 -14.780 1.00 96.31 115 THR A CA 1
ATOM 890 C C . THR A 1 115 ? -5.127 -11.522 -15.896 1.00 96.31 115 THR A C 1
ATOM 892 O O . THR A 1 115 ? -6.074 -10.831 -16.262 1.00 96.31 115 THR A O 1
ATOM 895 N N . ALA A 1 116 ? -4.855 -12.710 -16.441 1.00 92.31 116 ALA A N 1
ATOM 896 C CA . ALA A 1 116 ? -5.596 -13.263 -17.583 1.00 92.31 116 ALA A CA 1
ATOM 897 C C . ALA A 1 116 ? -7.120 -13.298 -17.355 1.00 92.31 116 ALA A C 1
ATOM 899 O O . ALA A 1 116 ? -7.895 -12.962 -18.246 1.00 92.31 116 ALA A O 1
ATOM 900 N N . ALA A 1 117 ? -7.556 -13.627 -16.134 1.00 91.19 117 ALA A N 1
ATOM 901 C CA . ALA A 1 117 ? -8.973 -13.685 -15.775 1.00 91.19 117 ALA A CA 1
ATOM 902 C C . ALA A 1 117 ? -9.702 -12.332 -15.880 1.00 91.19 117 ALA A C 1
ATOM 904 O O . ALA A 1 117 ? -10.924 -12.318 -15.949 1.00 91.19 117 ALA A O 1
ATOM 905 N N . LEU A 1 118 ? -8.973 -11.213 -15.893 1.00 93.25 118 LEU A N 1
ATOM 906 C CA . LEU A 1 118 ? -9.514 -9.851 -15.903 1.00 93.25 118 LEU A CA 1
ATOM 907 C C . LEU A 1 118 ? -9.135 -9.071 -17.172 1.00 93.25 118 LEU A C 1
ATOM 909 O O . LEU A 1 118 ? -9.465 -7.895 -17.299 1.00 93.25 118 LEU A O 1
ATOM 913 N N . GLU A 1 119 ? -8.476 -9.709 -18.141 1.00 91.31 119 GLU A N 1
ATOM 914 C CA . GLU A 1 119 ? -7.997 -9.048 -19.361 1.00 91.31 119 GLU A CA 1
ATOM 915 C C . GLU A 1 119 ? -9.137 -8.464 -20.206 1.00 91.31 119 GLU A C 1
ATOM 917 O O . GLU A 1 119 ? -8.999 -7.385 -20.784 1.00 91.31 119 GLU A O 1
ATOM 922 N N . PHE A 1 120 ? -10.305 -9.115 -20.192 1.00 90.88 120 PHE A N 1
ATOM 923 C CA . PHE A 1 120 ? -11.518 -8.620 -20.849 1.00 90.88 120 PHE A CA 1
ATOM 924 C C . PHE A 1 120 ? -11.950 -7.232 -20.343 1.00 90.88 120 PHE A C 1
ATOM 926 O O . PHE A 1 120 ? -12.666 -6.517 -21.043 1.00 90.88 120 PHE A O 1
ATOM 933 N N . TRP A 1 121 ? -11.531 -6.850 -19.130 1.00 87.19 121 TRP A N 1
ATOM 934 C CA . TRP A 1 121 ? -11.890 -5.583 -18.500 1.00 87.19 121 TRP A CA 1
ATOM 935 C C . TRP A 1 121 ? -10.979 -4.425 -18.925 1.00 87.19 121 TRP A C 1
ATOM 937 O O . TRP A 1 121 ? -11.337 -3.262 -18.744 1.00 87.19 121 TRP A O 1
ATOM 947 N N . ALA A 1 122 ? -9.844 -4.709 -19.572 1.00 90.19 122 ALA A N 1
ATOM 948 C CA . ALA A 1 122 ? -8.870 -3.708 -20.008 1.00 90.19 122 ALA A CA 1
ATOM 949 C C . ALA A 1 122 ? -9.302 -2.913 -21.263 1.00 90.19 122 ALA A C 1
ATOM 951 O O . ALA A 1 122 ? -8.464 -2.417 -22.020 1.00 90.19 122 ALA A O 1
ATOM 952 N N . VAL A 1 123 ? -10.605 -2.734 -21.476 1.00 87.81 123 VAL A N 1
ATOM 953 C CA . VAL A 1 123 ? -11.200 -2.010 -22.609 1.00 87.81 123 VAL A CA 1
ATOM 954 C C . VAL A 1 123 ? -11.742 -0.643 -22.182 1.00 87.81 123 VAL A C 1
ATOM 956 O O . VAL A 1 123 ? -12.188 -0.472 -21.049 1.00 87.81 123 VAL A O 1
ATOM 959 N N . ALA A 1 124 ? -11.725 0.328 -23.102 1.00 85.62 124 ALA A N 1
ATOM 960 C CA . ALA A 1 124 ? -12.174 1.706 -22.862 1.00 85.62 124 ALA A CA 1
ATOM 961 C C . ALA A 1 124 ? -11.564 2.310 -21.574 1.00 85.62 124 ALA A C 1
ATOM 963 O O . ALA A 1 124 ? -10.341 2.442 -21.492 1.00 85.62 124 ALA A O 1
ATOM 964 N N . ASP A 1 125 ? -12.405 2.643 -20.590 1.00 86.06 125 ASP A N 1
ATOM 965 C CA . ASP A 1 125 ? -12.022 3.243 -19.304 1.00 86.06 125 ASP A CA 1
ATOM 966 C C . ASP A 1 125 ? -11.835 2.213 -18.169 1.00 86.06 125 ASP A C 1
ATOM 968 O O . ASP A 1 125 ? -11.542 2.588 -17.032 1.00 86.06 125 ASP A O 1
ATOM 972 N N . GLY A 1 126 ? -12.006 0.914 -18.446 1.00 90.25 126 GLY A N 1
ATOM 973 C CA . GLY A 1 126 ? -11.761 -0.156 -17.472 1.00 90.25 126 GLY A CA 1
ATOM 974 C C . GLY A 1 126 ? -10.267 -0.330 -17.165 1.00 90.25 126 GLY A C 1
ATOM 975 O O . GLY A 1 126 ? -9.436 0.107 -17.961 1.00 90.25 126 GLY A O 1
ATOM 976 N N . PRO A 1 127 ? -9.879 -0.936 -16.029 1.00 95.25 127 PRO A N 1
ATOM 977 C CA . PRO A 1 127 ? -8.477 -1.065 -15.635 1.00 95.25 127 PRO A CA 1
ATOM 978 C C . PRO A 1 127 ? -7.729 -2.172 -16.384 1.00 95.25 127 PRO A C 1
ATOM 980 O O . PRO A 1 127 ? -8.304 -3.185 -16.768 1.00 95.25 127 PRO A O 1
ATOM 983 N N . LEU A 1 128 ? -6.411 -2.007 -16.525 1.00 96.75 128 LEU A N 1
ATOM 984 C CA . LEU A 1 128 ? -5.504 -3.112 -16.852 1.00 96.75 128 LEU A CA 1
ATOM 985 C C . LEU A 1 128 ? -4.938 -3.658 -15.539 1.00 96.75 128 LEU A C 1
ATOM 987 O O . LEU A 1 128 ? -4.238 -2.946 -14.824 1.00 96.75 128 LEU A O 1
ATOM 991 N N . THR A 1 129 ? -5.267 -4.899 -15.194 1.00 97.88 129 THR A N 1
ATOM 992 C CA . THR A 1 129 ? -4.920 -5.487 -13.892 1.00 97.88 129 THR A CA 1
ATOM 993 C C . THR A 1 129 ? -3.662 -6.345 -13.958 1.00 97.88 129 THR A C 1
ATOM 995 O O . THR A 1 129 ? -3.572 -7.256 -14.788 1.00 97.88 129 THR A O 1
ATOM 998 N N . LEU A 1 130 ? -2.725 -6.098 -13.043 1.00 98.44 130 LEU A N 1
ATOM 999 C CA . LEU A 1 130 ? -1.464 -6.824 -12.898 1.00 98.44 130 LEU A CA 1
ATOM 1000 C C . LEU A 1 130 ? -1.382 -7.490 -11.523 1.00 98.44 130 LEU A C 1
ATOM 1002 O O . LEU A 1 130 ? -1.865 -6.925 -10.542 1.00 98.44 130 LEU A O 1
ATOM 1006 N N . GLN A 1 131 ? -0.733 -8.649 -11.449 1.00 97.88 131 GLN A N 1
ATOM 1007 C CA . GLN A 1 131 ? -0.531 -9.394 -10.209 1.00 97.88 131 GLN A CA 1
ATOM 1008 C C . GLN A 1 131 ? 0.852 -10.050 -10.138 1.00 97.88 131 GLN A C 1
ATOM 1010 O O . GLN A 1 131 ? 1.475 -10.315 -11.171 1.00 97.88 131 GLN A O 1
ATOM 1015 N N . ASN A 1 132 ? 1.333 -10.341 -8.928 1.00 97.06 132 ASN A N 1
ATOM 1016 C CA . ASN A 1 132 ? 2.488 -11.222 -8.750 1.00 97.06 132 ASN A CA 1
ATOM 1017 C C . ASN A 1 132 ? 2.114 -12.683 -9.052 1.00 97.06 132 ASN A C 1
ATOM 1019 O O . ASN A 1 132 ? 0.945 -13.033 -9.223 1.00 97.06 132 ASN A O 1
ATOM 1023 N N . ARG A 1 133 ? 3.120 -13.560 -9.095 1.00 95.94 133 ARG A N 1
ATOM 1024 C CA . ARG A 1 133 ? 2.931 -14.987 -9.386 1.00 95.94 133 ARG A CA 1
ATOM 1025 C C . ARG A 1 133 ? 1.971 -15.668 -8.404 1.00 95.94 133 ARG A C 1
ATOM 1027 O O . ARG A 1 133 ? 1.213 -16.541 -8.813 1.00 95.94 133 ARG A O 1
ATOM 1034 N N . GLU A 1 134 ? 2.013 -15.278 -7.137 1.00 95.19 134 GLU A N 1
ATOM 1035 C CA . GLU A 1 134 ? 1.217 -15.863 -6.057 1.00 95.19 134 GLU A CA 1
ATOM 1036 C C . GLU A 1 134 ? -0.203 -15.276 -5.978 1.00 95.19 134 GLU A C 1
ATOM 1038 O O . GLU A 1 134 ? -1.027 -15.798 -5.231 1.00 95.19 134 GLU A O 1
ATOM 1043 N N . GLY A 1 135 ? -0.504 -14.206 -6.726 1.00 93.75 135 GLY A N 1
ATOM 1044 C CA . GLY A 1 135 ? -1.805 -13.525 -6.699 1.00 93.75 135 GLY A CA 1
ATOM 1045 C C . GLY A 1 135 ? -2.104 -12.785 -5.389 1.00 93.75 135 GLY A C 1
ATOM 1046 O O . GLY A 1 135 ? -3.256 -12.482 -5.103 1.00 93.75 135 GLY A O 1
ATOM 1047 N N . THR A 1 136 ? -1.087 -12.519 -4.569 1.00 94.62 136 THR A N 1
ATOM 1048 C CA . THR A 1 136 ? -1.212 -11.836 -3.270 1.00 94.62 136 THR A CA 1
ATOM 1049 C C . THR A 1 136 ? -1.046 -10.320 -3.363 1.00 94.62 136 THR A C 1
ATOM 1051 O O . THR A 1 136 ? -1.423 -9.602 -2.439 1.00 94.62 136 THR A O 1
ATOM 1054 N N . ILE A 1 137 ? -0.480 -9.828 -4.465 1.00 96.06 137 ILE A N 1
ATOM 1055 C CA . ILE A 1 137 ? -0.320 -8.410 -4.783 1.00 96.06 137 ILE A CA 1
ATOM 1056 C C . ILE A 1 137 ? -1.034 -8.166 -6.104 1.00 96.06 137 ILE A C 1
ATOM 1058 O O . ILE A 1 137 ? -0.650 -8.752 -7.115 1.00 96.06 137 ILE A O 1
ATOM 1062 N N . GLN A 1 138 ? -2.025 -7.274 -6.100 1.00 97.31 138 GLN A N 1
ATOM 1063 C CA . GLN A 1 138 ? -2.783 -6.906 -7.291 1.00 97.31 138 GLN A CA 1
ATOM 1064 C C . GLN A 1 138 ? -2.897 -5.384 -7.428 1.00 97.31 138 GLN A C 1
ATOM 1066 O O . GLN A 1 138 ? -3.294 -4.677 -6.497 1.00 97.31 138 GLN A O 1
ATOM 1071 N N . ILE A 1 139 ? -2.581 -4.877 -8.620 1.00 97.12 139 ILE A N 1
ATOM 1072 C CA . ILE A 1 139 ? -2.746 -3.466 -8.983 1.00 97.12 139 ILE A CA 1
ATOM 1073 C C . ILE A 1 139 ? -3.628 -3.326 -10.223 1.00 97.12 139 ILE A C 1
ATOM 1075 O O . ILE A 1 139 ? -3.590 -4.146 -11.138 1.00 97.12 139 ILE A O 1
ATOM 1079 N N . ALA A 1 140 ? -4.428 -2.267 -10.255 1.00 97.00 140 ALA A N 1
ATOM 1080 C CA . ALA A 1 140 ? -5.333 -1.924 -11.340 1.00 97.00 140 ALA A CA 1
ATOM 1081 C C . ALA A 1 140 ? 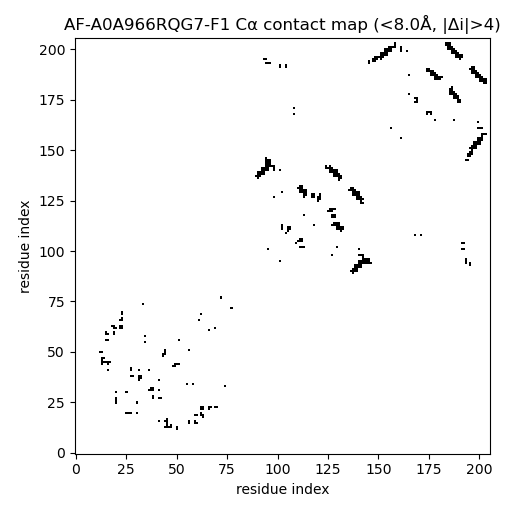-4.872 -0.605 -11.970 1.00 97.00 140 ALA A C 1
ATOM 1083 O O . ALA A 1 140 ? -4.986 0.457 -11.355 1.00 97.00 140 ALA A O 1
ATOM 1084 N N . LEU A 1 141 ? -4.332 -0.676 -13.188 1.00 96.12 141 LEU A N 1
ATOM 1085 C CA . LEU A 1 141 ? -3.843 0.483 -13.927 1.00 96.12 141 LEU A CA 1
ATOM 1086 C C . LEU A 1 141 ? -5.002 1.189 -14.633 1.00 96.12 141 LEU A C 1
ATOM 1088 O O . LEU A 1 141 ? -5.598 0.648 -15.569 1.00 96.12 141 LEU A O 1
ATOM 1092 N N . PHE A 1 142 ? -5.280 2.421 -14.225 1.00 94.50 142 PHE A N 1
ATOM 1093 C CA . PHE A 1 142 ? -6.249 3.305 -14.864 1.00 94.50 142 PHE A CA 1
ATOM 1094 C C . PHE A 1 142 ? -5.538 4.352 -15.713 1.00 94.50 142 PHE A C 1
ATOM 1096 O O . PHE A 1 142 ? -4.551 4.954 -15.288 1.00 94.50 142 PHE A O 1
ATOM 1103 N N . LYS A 1 143 ? -6.069 4.608 -16.913 1.00 92.06 143 LYS A N 1
ATOM 1104 C CA . LYS A 1 143 ? -5.596 5.714 -17.747 1.00 92.06 143 LYS A CA 1
ATOM 1105 C C . LYS A 1 143 ? -6.045 7.035 -17.124 1.00 92.06 143 LYS A C 1
ATOM 1107 O O . LYS A 1 143 ? -7.234 7.245 -16.901 1.00 92.06 143 LYS A O 1
ATOM 1112 N N . GLY A 1 144 ? -5.113 7.947 -16.881 1.00 86.31 144 GLY A N 1
ATOM 1113 C CA . GLY A 1 144 ? -5.429 9.266 -16.346 1.00 86.31 144 GLY A CA 1
ATOM 1114 C C . GLY A 1 144 ? -4.225 10.195 -16.333 1.00 86.31 144 GLY A C 1
ATOM 1115 O O . GLY A 1 144 ? -3.090 9.782 -16.559 1.00 86.31 144 GLY A O 1
ATOM 1116 N N . SER A 1 145 ? -4.461 11.479 -16.067 1.00 72.75 145 SER A N 1
ATOM 1117 C CA . SER A 1 145 ? -3.362 12.393 -15.773 1.00 72.75 145 SER A CA 1
ATOM 1118 C C . SER A 1 145 ? -2.717 11.994 -14.448 1.00 72.75 145 SER A C 1
ATOM 1120 O O . SER A 1 145 ? -3.420 11.798 -13.455 1.00 72.75 145 SER A O 1
ATOM 1122 N N . ALA A 1 146 ? -1.386 11.888 -14.433 1.00 64.94 146 ALA A N 1
ATOM 1123 C CA . ALA A 1 146 ? -0.622 11.679 -13.210 1.00 64.94 146 ALA A CA 1
ATOM 1124 C C . ALA A 1 146 ? -1.018 12.754 -12.184 1.00 64.94 146 ALA A C 1
ATOM 1126 O O . ALA A 1 146 ? -0.748 13.946 -12.364 1.00 64.94 146 ALA A O 1
ATOM 1127 N N . ARG A 1 147 ? -1.732 12.346 -11.132 1.00 68.94 147 ARG A N 1
ATOM 1128 C CA . ARG A 1 147 ? -2.045 13.201 -9.985 1.00 68.94 147 ARG A CA 1
ATOM 1129 C C . ARG A 1 147 ? -0.936 13.005 -8.968 1.00 68.94 147 ARG A C 1
ATOM 1131 O O . ARG A 1 147 ? -0.441 11.896 -8.813 1.00 68.94 147 ARG A O 1
ATOM 1138 N N . ARG A 1 148 ? -0.562 14.066 -8.249 1.00 68.50 148 ARG A N 1
ATOM 1139 C CA . ARG A 1 148 ? 0.420 13.966 -7.164 1.00 68.50 148 ARG A CA 1
ATOM 1140 C C . ARG A 1 148 ? -0.125 13.033 -6.078 1.00 68.50 148 ARG A C 1
ATOM 1142 O O . ARG A 1 148 ? -0.890 13.469 -5.220 1.00 68.50 148 ARG A O 1
ATOM 1149 N N . ASN A 1 149 ? 0.253 11.763 -6.141 1.00 75.69 149 ASN A N 1
ATOM 1150 C CA . ASN A 1 149 ? -0.089 10.765 -5.145 1.00 75.69 149 ASN A CA 1
ATOM 1151 C C . ASN A 1 149 ? 0.931 10.850 -4.004 1.00 75.69 149 ASN A C 1
ATOM 1153 O O . ASN A 1 149 ? 2.136 10.831 -4.238 1.00 75.69 149 ASN A O 1
ATOM 1157 N N . ARG A 1 150 ? 0.448 11.018 -2.769 1.00 78.12 150 ARG A N 1
ATOM 1158 C CA . ARG A 1 150 ? 1.298 11.021 -1.564 1.00 78.12 150 ARG A CA 1
ATOM 1159 C C . ARG A 1 150 ? 1.201 9.713 -0.781 1.00 78.12 150 ARG A C 1
ATOM 1161 O O . ARG A 1 150 ? 1.935 9.560 0.186 1.00 78.12 150 ARG A O 1
ATOM 1168 N N . ALA A 1 151 ? 0.286 8.818 -1.151 1.00 89.12 151 ALA A N 1
ATOM 1169 C CA . ALA A 1 151 ? 0.163 7.510 -0.529 1.00 89.12 151 ALA A CA 1
ATOM 1170 C C . ALA A 1 151 ? 1.169 6.553 -1.173 1.00 89.12 151 ALA A C 1
ATOM 1172 O O . ALA A 1 151 ? 1.075 6.278 -2.369 1.00 89.12 151 ALA A O 1
ATOM 1173 N N . THR A 1 152 ? 2.118 6.072 -0.371 1.00 93.69 152 THR A N 1
ATOM 1174 C CA . THR A 1 152 ? 3.123 5.085 -0.776 1.00 93.69 152 THR A CA 1
ATOM 1175 C C . THR A 1 152 ? 2.542 3.681 -0.728 1.00 93.69 152 THR A C 1
ATOM 1177 O O . THR A 1 152 ? 1.920 3.296 0.264 1.00 93.69 152 THR A O 1
ATOM 1180 N N . VAL A 1 153 ? 2.765 2.904 -1.787 1.00 95.81 153 VAL A N 1
ATOM 1181 C CA . VAL A 1 153 ? 2.460 1.471 -1.803 1.00 95.81 153 VAL A CA 1
ATOM 1182 C C . VAL A 1 153 ? 3.678 0.709 -1.291 1.00 95.81 153 VAL A C 1
ATOM 1184 O O . VAL A 1 153 ? 4.669 0.558 -2.006 1.00 95.81 153 VAL A O 1
ATOM 1187 N N . ALA A 1 154 ? 3.603 0.242 -0.045 1.00 97.06 154 ALA A N 1
ATOM 1188 C CA . ALA A 1 154 ? 4.663 -0.533 0.589 1.00 97.06 154 ALA A CA 1
ATOM 1189 C C . ALA A 1 154 ? 4.433 -2.040 0.428 1.00 97.06 154 ALA A C 1
ATOM 1191 O O . ALA A 1 154 ? 3.362 -2.557 0.749 1.00 97.06 154 ALA A O 1
ATOM 1192 N N . MET A 1 155 ? 5.455 -2.749 -0.045 1.00 97.12 155 MET A N 1
ATOM 1193 C CA . MET A 1 155 ? 5.452 -4.196 -0.235 1.00 97.12 155 MET A CA 1
ATOM 1194 C C . MET A 1 155 ? 6.515 -4.828 0.654 1.00 97.12 155 MET A C 1
ATOM 1196 O O . MET A 1 155 ? 7.688 -4.451 0.629 1.00 97.12 155 MET A O 1
ATOM 1200 N N . ARG A 1 156 ? 6.087 -5.801 1.460 1.00 97.00 156 ARG A N 1
ATOM 1201 C CA . ARG A 1 156 ? 6.987 -6.534 2.345 1.00 97.00 156 ARG A CA 1
ATOM 1202 C C . ARG A 1 156 ? 7.775 -7.573 1.560 1.00 97.00 156 ARG A C 1
ATOM 1204 O O . ARG A 1 156 ? 7.195 -8.329 0.786 1.00 97.00 156 ARG A O 1
ATOM 1211 N N . VAL A 1 157 ? 9.064 -7.663 1.857 1.00 97.00 157 VAL A N 1
ATOM 1212 C CA . VAL A 1 157 ? 9.945 -8.740 1.400 1.00 97.00 157 VAL A CA 1
ATOM 1213 C C . VAL A 1 157 ? 10.573 -9.448 2.595 1.00 97.00 157 VAL A C 1
ATOM 1215 O O . VAL A 1 157 ? 10.566 -8.937 3.717 1.00 97.00 157 VAL A O 1
ATOM 1218 N N . GLU A 1 158 ? 11.095 -10.649 2.368 1.00 95.31 158 GLU A N 1
ATOM 1219 C CA . GLU A 1 158 ? 11.870 -11.355 3.386 1.00 95.31 158 GLU A CA 1
ATOM 1220 C C . GLU A 1 158 ? 13.218 -10.666 3.599 1.00 95.31 158 GLU A C 1
ATOM 1222 O O . GLU A 1 158 ? 13.854 -10.232 2.631 1.00 95.31 158 GLU A O 1
ATOM 1227 N N . GLN A 1 159 ? 13.705 -10.663 4.841 1.00 93.00 159 GLN A N 1
ATOM 1228 C CA . GLN A 1 159 ? 14.998 -10.070 5.194 1.00 93.00 159 GLN A CA 1
ATOM 1229 C C . GLN A 1 159 ? 16.147 -10.620 4.338 1.00 93.00 159 GLN A C 1
ATOM 1231 O O . GLN A 1 159 ? 16.980 -9.853 3.862 1.00 93.00 159 GLN A O 1
ATOM 1236 N N . GLY A 1 160 ? 16.153 -11.929 4.059 1.00 94.38 160 GLY A N 1
ATOM 1237 C CA . GLY A 1 160 ? 17.177 -12.563 3.220 1.00 94.38 160 GLY A CA 1
ATOM 1238 C C . GLY A 1 160 ? 17.179 -12.105 1.755 1.00 94.38 160 GLY A C 1
ATOM 1239 O O . GLY A 1 160 ? 18.179 -12.278 1.066 1.00 94.38 160 GLY A O 1
ATOM 1240 N N . SER A 1 161 ? 16.087 -11.500 1.280 1.00 96.12 161 SER A N 1
ATOM 1241 C CA . SER A 1 161 ? 15.944 -11.011 -0.098 1.00 96.12 161 SER A CA 1
ATOM 1242 C C . SER A 1 161 ? 16.106 -9.494 -0.235 1.00 96.12 161 SER A C 1
ATOM 1244 O O . SER A 1 161 ? 16.250 -8.996 -1.351 1.00 96.12 161 SER A O 1
ATOM 1246 N N . PHE A 1 162 ? 16.110 -8.753 0.878 1.00 97.00 162 PHE A N 1
ATOM 1247 C CA . PHE A 1 162 ? 16.061 -7.289 0.875 1.00 97.00 162 PHE A CA 1
ATOM 1248 C C . PHE A 1 162 ? 17.252 -6.652 0.142 1.00 97.00 162 PHE A C 1
ATOM 1250 O O . PHE A 1 162 ? 17.065 -5.807 -0.731 1.00 97.00 162 PHE A O 1
ATOM 1257 N N . GLN A 1 163 ? 18.474 -7.121 0.408 1.00 96.44 163 GLN A N 1
ATOM 1258 C CA . GLN A 1 163 ? 19.667 -6.621 -0.285 1.00 96.44 163 GLN A CA 1
ATOM 1259 C C . GLN A 1 163 ? 19.622 -6.902 -1.795 1.00 96.44 163 GLN A C 1
ATOM 1261 O O . GLN A 1 163 ? 20.074 -6.083 -2.593 1.00 96.44 163 GLN A O 1
ATOM 1266 N N . GLY A 1 164 ? 19.044 -8.040 -2.194 1.00 98.06 164 GLY A N 1
ATOM 1267 C CA . GLY A 1 164 ? 18.827 -8.367 -3.602 1.00 98.06 164 GLY A CA 1
ATOM 1268 C C . GLY A 1 164 ? 17.876 -7.382 -4.282 1.00 98.06 164 GLY A C 1
ATOM 1269 O O . GLY A 1 164 ? 18.129 -6.979 -5.415 1.00 98.06 164 GLY A O 1
ATOM 1270 N N . TRP A 1 165 ? 16.832 -6.935 -3.577 1.00 98.38 165 TRP A N 1
ATOM 1271 C CA . TRP A 1 165 ? 15.929 -5.888 -4.059 1.00 98.38 165 TRP A CA 1
ATOM 1272 C C . TRP A 1 165 ? 16.620 -4.537 -4.219 1.00 98.38 165 TRP A C 1
ATOM 1274 O O . TRP A 1 165 ? 16.426 -3.897 -5.250 1.00 98.38 165 TRP A O 1
ATOM 1284 N N . LEU A 1 166 ? 17.448 -4.122 -3.255 1.00 98.06 166 LEU A N 1
ATOM 1285 C CA . LEU A 1 166 ? 18.212 -2.876 -3.369 1.00 98.06 166 LEU A CA 1
ATOM 1286 C C . LEU A 1 166 ? 19.111 -2.901 -4.608 1.00 98.06 166 LEU A C 1
ATOM 1288 O O . LEU A 1 166 ? 18.991 -2.033 -5.470 1.00 98.06 166 LEU A O 1
ATOM 1292 N N . SER A 1 167 ? 19.922 -3.951 -4.751 1.00 98.06 167 SER A N 1
ATOM 1293 C CA . SER A 1 167 ? 20.815 -4.096 -5.900 1.00 98.06 167 SER A CA 1
ATOM 1294 C C . SER A 1 167 ? 20.060 -4.176 -7.230 1.00 98.06 167 SER A C 1
ATOM 1296 O O . SER A 1 167 ? 20.491 -3.568 -8.204 1.00 98.06 167 SER A O 1
ATOM 1298 N N . HIS A 1 168 ? 18.923 -4.880 -7.289 1.00 98.38 168 HIS A N 1
ATOM 1299 C CA . HIS A 1 168 ? 18.070 -4.928 -8.484 1.00 98.38 168 HIS A CA 1
ATOM 1300 C C . HIS A 1 168 ? 17.556 -3.539 -8.873 1.00 98.38 168 HIS A C 1
ATOM 1302 O O . HIS A 1 168 ? 17.716 -3.130 -10.022 1.00 98.38 168 HIS A O 1
ATOM 1308 N N . LEU A 1 169 ? 16.985 -2.790 -7.926 1.00 98.31 169 LEU A N 1
ATOM 1309 C CA . LEU A 1 169 ? 16.409 -1.469 -8.191 1.00 98.31 169 LEU A CA 1
ATOM 1310 C C . LEU A 1 169 ? 17.470 -0.453 -8.635 1.00 98.31 169 LEU A C 1
ATOM 1312 O O . LEU A 1 169 ? 17.213 0.324 -9.553 1.00 98.31 169 LEU A O 1
ATOM 1316 N N . GLU A 1 170 ? 18.674 -0.506 -8.064 1.00 97.62 170 GLU A N 1
ATOM 1317 C CA . GLU A 1 170 ? 19.812 0.330 -8.474 1.00 97.62 170 GLU A CA 1
ATOM 1318 C C . GLU A 1 170 ? 20.282 0.052 -9.912 1.00 97.62 170 GLU A C 1
ATOM 1320 O O . GLU A 1 170 ? 20.886 0.920 -10.544 1.00 97.62 170 GLU A O 1
ATOM 1325 N N . THR A 1 171 ? 19.982 -1.128 -10.472 1.00 97.69 171 THR A N 1
ATOM 1326 C CA . THR A 1 171 ? 20.317 -1.442 -11.872 1.00 97.69 171 THR A CA 1
ATOM 1327 C C . THR A 1 171 ? 19.337 -0.854 -12.889 1.00 97.69 171 THR A C 1
ATOM 1329 O O . THR A 1 171 ? 19.633 -0.854 -14.087 1.00 97.69 171 THR A O 1
ATOM 1332 N N . ILE A 1 172 ? 18.173 -0.352 -12.456 1.00 97.25 172 ILE A N 1
ATOM 1333 C CA . ILE A 1 172 ? 17.128 0.138 -13.360 1.00 97.25 172 ILE A CA 1
ATOM 1334 C C . ILE A 1 172 ? 17.489 1.544 -13.873 1.00 97.25 172 ILE A C 1
ATOM 1336 O O . ILE A 1 172 ? 17.521 2.498 -13.090 1.00 97.25 172 ILE A O 1
ATOM 1340 N N . PRO A 1 173 ? 17.702 1.736 -15.192 1.00 95.00 173 PRO A N 1
ATOM 1341 C CA . PRO A 1 173 ? 18.116 3.030 -15.723 1.00 95.00 173 PRO A CA 1
ATOM 1342 C C . PRO A 1 173 ? 17.097 4.138 -15.434 1.00 95.00 173 PRO A C 1
ATOM 1344 O O . PRO A 1 173 ? 15.917 4.013 -15.767 1.00 95.00 173 PRO A O 1
ATOM 1347 N N . GLY A 1 174 ? 17.571 5.240 -14.849 1.00 93.69 174 GLY A N 1
ATOM 1348 C CA . GLY A 1 174 ? 16.755 6.421 -14.549 1.00 93.69 174 GLY A CA 1
ATOM 1349 C C . GLY A 1 174 ? 15.825 6.280 -13.339 1.00 93.69 174 GLY A C 1
ATOM 1350 O O . GLY A 1 174 ? 15.071 7.213 -13.066 1.00 93.69 174 GLY A O 1
ATOM 1351 N N . LEU A 1 175 ? 15.871 5.158 -12.612 1.00 97.12 175 LEU A N 1
ATOM 1352 C CA . LEU A 1 175 ? 15.116 4.991 -11.375 1.00 97.12 175 LEU A CA 1
ATOM 1353 C C . LEU A 1 175 ? 15.868 5.650 -10.214 1.00 97.12 175 LEU A C 1
ATOM 1355 O O . LEU A 1 175 ? 17.005 5.295 -9.917 1.00 97.12 175 LEU A O 1
ATOM 1359 N N . LEU A 1 176 ? 15.229 6.615 -9.553 1.00 97.38 176 LEU A N 1
ATOM 1360 C CA . LEU A 1 176 ? 15.752 7.186 -8.315 1.00 97.38 176 LEU A CA 1
ATOM 1361 C C . LEU A 1 176 ? 15.357 6.285 -7.147 1.00 97.38 176 LEU A C 1
ATOM 1363 O O . LEU A 1 176 ? 14.169 6.037 -6.934 1.00 97.38 176 LEU A O 1
ATOM 1367 N N . VAL A 1 177 ? 16.363 5.819 -6.412 1.00 97.81 177 VAL A N 1
ATOM 1368 C CA . VAL A 1 177 ? 16.220 4.897 -5.286 1.00 97.81 177 VAL A CA 1
ATOM 1369 C C . VAL A 1 177 ? 16.775 5.559 -4.028 1.00 97.81 177 VAL A C 1
ATOM 1371 O O . VAL A 1 177 ? 17.899 6.060 -4.037 1.00 97.81 177 VAL A O 1
ATOM 1374 N N . THR A 1 178 ? 15.997 5.547 -2.949 1.00 97.94 178 THR A N 1
ATOM 1375 C CA . THR A 1 178 ? 16.418 6.025 -1.626 1.00 97.94 178 THR A CA 1
ATOM 1376 C C . THR A 1 178 ? 16.326 4.882 -0.629 1.00 97.94 178 THR A C 1
ATOM 1378 O O . THR A 1 178 ? 15.267 4.280 -0.485 1.00 97.94 178 THR A O 1
ATOM 1381 N N . TYR A 1 179 ? 17.413 4.601 0.081 1.00 97.62 179 TYR A N 1
ATOM 1382 C CA . TYR A 1 179 ? 17.438 3.638 1.180 1.00 97.62 179 TYR A CA 1
ATOM 1383 C C . TYR A 1 179 ? 17.329 4.357 2.530 1.00 97.62 179 TYR A C 1
ATOM 1385 O O . TYR A 1 179 ? 18.019 5.354 2.751 1.00 97.62 179 TYR A O 1
ATOM 1393 N N . GLU A 1 180 ? 16.504 3.833 3.437 1.00 97.19 180 GLU A N 1
ATOM 1394 C CA . GLU A 1 180 ? 16.368 4.323 4.811 1.00 97.19 180 GLU A CA 1
ATOM 1395 C C . GLU A 1 180 ? 16.320 3.162 5.822 1.00 97.19 180 GLU A C 1
ATOM 1397 O O . GLU A 1 180 ? 15.624 2.165 5.618 1.00 97.19 180 GLU A O 1
ATOM 1402 N N . ASP A 1 181 ? 17.042 3.313 6.938 1.00 94.12 181 ASP A N 1
ATOM 1403 C CA . ASP A 1 181 ? 17.007 2.406 8.093 1.00 94.12 181 ASP A CA 1
ATOM 1404 C C . ASP A 1 181 ? 16.149 3.028 9.205 1.00 94.12 181 ASP A C 1
ATOM 1406 O O . ASP A 1 181 ? 16.557 3.984 9.870 1.00 94.12 181 ASP A O 1
ATOM 1410 N N . HIS A 1 182 ? 14.953 2.479 9.415 1.00 89.56 182 HIS A N 1
ATOM 1411 C CA . HIS A 1 182 ? 13.956 2.956 10.380 1.00 89.56 182 HIS A CA 1
ATOM 1412 C C . HIS A 1 182 ? 14.068 2.280 11.749 1.00 89.56 182 HIS A C 1
ATOM 1414 O O . HIS A 1 182 ? 13.091 2.241 12.500 1.00 89.56 182 HIS A O 1
ATOM 1420 N N . ILE A 1 183 ? 15.240 1.738 12.103 1.00 88.06 183 ILE A N 1
ATOM 1421 C CA . ILE A 1 183 ? 15.536 1.018 13.359 1.00 88.06 183 ILE A CA 1
ATOM 1422 C C . ILE A 1 183 ? 14.829 -0.346 13.441 1.00 88.06 183 ILE A C 1
ATOM 1424 O O . ILE A 1 183 ? 15.476 -1.357 13.701 1.00 88.06 183 ILE A O 1
ATOM 1428 N N . VAL A 1 184 ? 13.513 -0.397 13.223 1.00 91.19 184 VAL A N 1
ATOM 1429 C CA . VAL A 1 184 ? 12.689 -1.621 13.263 1.00 91.19 184 VAL A CA 1
ATOM 1430 C C . VAL A 1 184 ? 12.495 -2.259 11.886 1.00 91.19 184 VAL A C 1
ATOM 1432 O O . VAL A 1 184 ? 12.161 -3.443 11.789 1.00 91.19 184 VAL A O 1
ATOM 1435 N N . SER A 1 185 ? 12.717 -1.488 10.825 1.00 94.69 185 SER A N 1
ATOM 1436 C CA . SER A 1 185 ? 12.611 -1.924 9.436 1.00 94.69 185 SER A CA 1
ATOM 1437 C C . SER A 1 185 ? 13.643 -1.222 8.564 1.00 94.69 185 SER A C 1
ATOM 1439 O O . SER A 1 185 ? 14.102 -0.131 8.885 1.00 94.69 185 SER A O 1
ATOM 1441 N N . GLU A 1 186 ? 13.975 -1.850 7.447 1.00 96.88 186 GLU A N 1
ATOM 1442 C CA . GLU A 1 186 ? 14.765 -1.269 6.364 1.00 96.88 186 GLU A CA 1
ATOM 1443 C C . GLU A 1 186 ? 13.846 -1.053 5.164 1.00 96.88 186 GLU A C 1
ATOM 1445 O O . GLU A 1 186 ? 12.955 -1.872 4.901 1.00 96.88 186 GLU A O 1
ATOM 1450 N N . SER A 1 187 ? 14.021 0.061 4.455 1.00 98.06 187 SER A N 1
ATOM 1451 C CA . SER A 1 187 ? 13.091 0.478 3.407 1.00 98.06 187 SER A CA 1
ATOM 1452 C C . SER A 1 187 ? 13.808 1.065 2.195 1.00 98.06 187 SER A C 1
ATOM 1454 O O . SER A 1 187 ? 14.791 1.791 2.323 1.00 98.06 187 SER A O 1
ATOM 1456 N N . ILE A 1 188 ? 13.305 0.732 1.007 1.00 98.44 188 ILE A N 1
ATOM 1457 C CA . ILE A 1 188 ? 13.789 1.225 -0.284 1.00 98.44 188 ILE A CA 1
ATOM 1458 C C . ILE A 1 188 ? 12.639 1.962 -0.962 1.00 98.44 188 ILE A C 1
ATOM 1460 O O . ILE A 1 188 ? 11.642 1.339 -1.328 1.00 98.44 188 ILE A O 1
ATOM 1464 N N . TYR A 1 189 ? 12.780 3.268 -1.151 1.00 98.25 189 TYR A N 1
ATOM 1465 C CA . TYR A 1 189 ? 11.791 4.129 -1.790 1.00 98.25 189 TYR A CA 1
ATOM 1466 C C . TYR A 1 189 ? 12.152 4.417 -3.241 1.00 98.25 189 TYR A C 1
ATOM 1468 O O . TYR A 1 189 ? 13.302 4.708 -3.565 1.00 98.25 189 TYR A O 1
ATOM 1476 N N . PHE A 1 190 ? 11.148 4.375 -4.109 1.00 97.81 190 PHE A N 1
ATOM 1477 C CA . PHE A 1 190 ? 11.258 4.688 -5.532 1.00 97.81 190 PHE A CA 1
ATOM 1478 C C . PHE A 1 190 ? 9.886 5.110 -6.067 1.00 97.81 190 PHE A C 1
ATOM 1480 O O . PHE A 1 190 ? 8.883 5.076 -5.350 1.00 97.81 190 PHE A O 1
ATOM 1487 N N . ALA A 1 191 ? 9.826 5.534 -7.326 1.00 96.56 191 ALA A N 1
ATOM 1488 C CA . ALA A 1 191 ? 8.572 5.872 -7.985 1.00 96.56 191 ALA A CA 1
ATOM 1489 C C . ALA A 1 191 ? 8.464 5.198 -9.352 1.00 96.56 191 ALA A C 1
ATOM 1491 O O . ALA A 1 191 ? 9.473 4.944 -10.012 1.00 96.56 191 ALA A O 1
ATOM 1492 N N . ASP A 1 192 ? 7.233 4.926 -9.780 1.00 95.38 192 ASP A N 1
ATOM 1493 C CA . ASP A 1 192 ? 6.971 4.511 -11.159 1.00 95.38 192 ASP A CA 1
ATOM 1494 C C . ASP A 1 192 ? 7.187 5.680 -12.153 1.00 95.38 192 ASP A C 1
ATOM 1496 O O . ASP A 1 192 ? 7.413 6.825 -11.738 1.00 95.38 192 ASP A O 1
ATOM 1500 N N . PRO A 1 193 ? 7.114 5.444 -13.479 1.00 93.88 193 PRO A N 1
ATOM 1501 C CA . PRO A 1 193 ? 7.334 6.487 -14.487 1.00 93.88 193 PRO A CA 1
ATOM 1502 C C . PRO A 1 193 ? 6.357 7.671 -14.418 1.00 93.88 193 PRO A C 1
ATOM 1504 O O . PRO A 1 193 ? 6.635 8.732 -14.982 1.00 93.88 193 PRO A O 1
ATOM 1507 N N . ASP A 1 194 ? 5.213 7.497 -13.754 1.00 94.00 194 ASP A N 1
ATOM 1508 C CA . ASP A 1 194 ? 4.191 8.524 -13.565 1.00 94.00 194 ASP A CA 1
ATOM 1509 C C . ASP A 1 194 ? 4.240 9.166 -12.166 1.00 94.00 194 ASP A C 1
ATOM 1511 O O . ASP A 1 194 ? 3.430 10.043 -11.857 1.00 94.00 194 ASP A O 1
ATOM 1515 N N . GLY A 1 195 ? 5.244 8.818 -11.355 1.00 93.25 195 GLY A N 1
ATOM 1516 C CA . GLY A 1 195 ? 5.514 9.423 -10.055 1.00 93.25 195 GLY A CA 1
ATOM 1517 C C . GLY A 1 195 ? 4.715 8.823 -8.897 1.00 93.25 195 GLY A C 1
ATOM 1518 O O . GLY A 1 195 ? 4.651 9.446 -7.835 1.00 93.25 195 GLY A O 1
ATOM 1519 N N . ASN A 1 196 ? 4.093 7.653 -9.070 1.00 94.62 196 ASN A N 1
ATOM 1520 C CA . ASN A 1 196 ? 3.438 6.943 -7.973 1.00 94.62 196 ASN A CA 1
ATOM 1521 C C . ASN A 1 19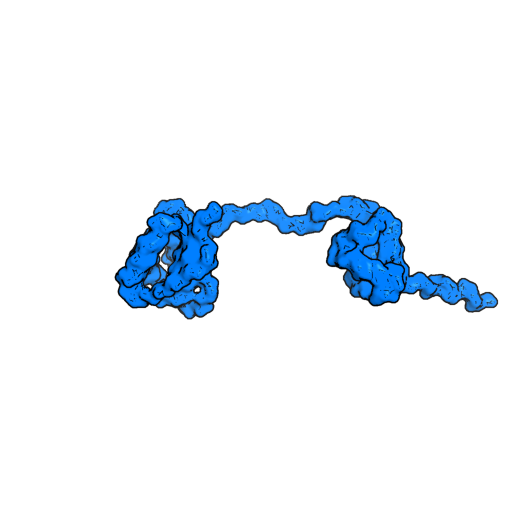6 ? 4.505 6.378 -7.016 1.00 94.62 196 ASN A C 1
ATOM 1523 O O . ASN A 1 196 ? 5.400 5.675 -7.488 1.00 94.62 196 ASN A O 1
ATOM 1527 N N . PRO A 1 197 ? 4.441 6.674 -5.703 1.00 96.12 197 PRO A N 1
ATOM 1528 C CA . PRO A 1 197 ? 5.478 6.269 -4.759 1.00 96.12 197 PRO A CA 1
ATOM 1529 C C . PRO A 1 197 ? 5.326 4.812 -4.301 1.00 96.12 197 PRO A C 1
ATOM 1531 O O . PRO A 1 197 ? 4.230 4.362 -3.955 1.00 96.12 197 PRO A O 1
ATOM 1534 N N . TYR A 1 198 ? 6.455 4.108 -4.230 1.00 97.50 198 TYR A N 1
ATOM 1535 C CA . TYR A 1 198 ? 6.574 2.718 -3.801 1.00 97.50 198 TYR A CA 1
ATOM 1536 C C . TYR A 1 198 ? 7.642 2.548 -2.723 1.00 97.50 198 TYR A C 1
ATOM 1538 O O . TYR A 1 198 ? 8.601 3.317 -2.646 1.00 97.50 198 TYR A O 1
ATOM 1546 N N . GLU A 1 199 ? 7.467 1.508 -1.913 1.00 98.31 199 GLU A N 1
ATOM 1547 C CA . GLU A 1 199 ? 8.408 1.091 -0.880 1.00 98.31 199 GLU A CA 1
ATOM 1548 C C . GLU A 1 199 ? 8.587 -0.435 -0.929 1.00 98.31 199 GLU A C 1
ATOM 1550 O O . GLU A 1 199 ? 7.606 -1.178 -0.910 1.00 98.31 199 GLU A O 1
ATOM 1555 N N . ILE A 1 200 ? 9.832 -0.913 -0.964 1.00 98.31 200 ILE A N 1
ATOM 1556 C CA . ILE A 1 200 ? 10.170 -2.286 -0.562 1.00 98.31 200 ILE A CA 1
ATOM 1557 C C . ILE A 1 200 ? 10.620 -2.236 0.891 1.00 98.31 200 ILE A C 1
ATOM 1559 O O . ILE A 1 200 ? 11.522 -1.470 1.216 1.00 98.31 200 ILE A O 1
ATOM 1563 N N . THR A 1 201 ? 10.009 -3.040 1.760 1.00 98.12 201 THR A N 1
ATOM 1564 C CA . THR A 1 201 ? 10.260 -2.978 3.205 1.00 98.12 201 THR A CA 1
ATOM 1565 C C . THR A 1 201 ? 10.507 -4.356 3.806 1.00 98.12 201 THR A C 1
ATOM 1567 O O . THR A 1 201 ? 9.859 -5.339 3.435 1.00 98.12 201 THR A O 1
ATOM 1570 N N . SER A 1 202 ? 11.436 -4.443 4.752 1.00 97.69 202 SER A N 1
ATOM 1571 C CA . SER A 1 202 ? 11.705 -5.653 5.532 1.00 97.69 202 SER A CA 1
ATOM 1572 C C . SER A 1 202 ? 11.803 -5.307 7.012 1.00 97.69 202 SER A C 1
ATOM 1574 O O . SER A 1 202 ? 12.395 -4.298 7.383 1.00 97.69 202 SER A O 1
ATOM 1576 N N . TYR A 1 203 ? 11.241 -6.158 7.869 1.00 95.56 203 TYR A N 1
ATOM 1577 C CA . TYR A 1 203 ? 11.299 -5.988 9.322 1.00 95.56 203 TYR A CA 1
ATOM 1578 C C . TYR A 1 203 ? 12.438 -6.809 9.910 1.00 95.56 203 TYR A C 1
ATOM 1580 O O . TYR A 1 203 ? 12.702 -7.928 9.464 1.00 95.56 203 TYR A O 1
ATOM 1588 N N . ARG A 1 204 ? 13.085 -6.270 10.945 1.00 85.44 204 ARG A N 1
ATOM 1589 C CA . ARG A 1 204 ? 14.065 -7.036 11.716 1.00 85.44 204 ARG A CA 1
ATOM 1590 C C . ARG A 1 204 ? 13.341 -8.121 12.528 1.00 85.44 204 ARG A C 1
ATOM 1592 O O . ARG A 1 204 ? 12.233 -7.866 13.007 1.00 85.44 204 ARG A O 1
ATOM 1599 N N . PRO A 1 205 ? 13.932 -9.317 12.693 1.00 75.69 205 PRO A N 1
ATOM 1600 C CA . PRO A 1 205 ? 13.422 -10.307 13.633 1.00 75.69 205 PRO A CA 1
ATOM 1601 C C . PRO A 1 205 ? 13.330 -9.678 15.028 1.00 75.69 205 PRO A C 1
ATOM 1603 O O . PRO A 1 205 ? 14.286 -9.039 15.472 1.00 75.69 205 PRO A O 1
ATOM 1606 N N . GLY A 1 206 ? 12.162 -9.805 15.661 1.00 62.94 206 GLY A N 1
ATOM 1607 C CA . GLY A 1 206 ? 11.921 -9.357 17.036 1.00 62.94 206 GLY A CA 1
ATOM 1608 C C . GLY A 1 206 ? 12.467 -10.319 18.078 1.00 62.94 206 GLY A C 1
ATOM 1609 O O . GLY A 1 206 ? 12.643 -11.513 17.743 1.00 62.94 206 GLY A O 1
#